Protein AF-A0A8S3JQ61-F1 (afdb_monomer)

Organism: NCBI:txid392030

Structure (mmCIF, N/CA/C/O backbone):
data_AF-A0A8S3JQ61-F1
#
_entry.id   AF-A0A8S3JQ61-F1
#
loop_
_atom_site.group_PDB
_atom_site.id
_atom_site.type_symbol
_atom_site.label_atom_id
_atom_site.label_alt_id
_atom_site.label_comp_id
_atom_site.label_asym_id
_atom_site.label_entity_id
_atom_site.label_seq_id
_atom_site.pdbx_PDB_ins_code
_atom_site.Cartn_x
_atom_site.Cartn_y
_atom_site.Cartn_z
_atom_site.occupancy
_atom_site.B_iso_or_equiv
_atom_site.auth_seq_id
_atom_site.auth_comp_id
_atom_site.auth_asym_id
_atom_site.auth_atom_id
_atom_site.pdbx_PDB_model_num
ATOM 1 N N . GLY A 1 1 ? 11.486 1.457 -0.357 1.00 69.94 1 GLY A N 1
ATOM 2 C CA . GLY A 1 1 ? 10.179 1.022 -0.883 1.00 69.94 1 GLY A CA 1
ATOM 3 C C . GLY A 1 1 ? 9.254 2.192 -1.167 1.00 69.94 1 GLY A C 1
ATOM 4 O O . GLY A 1 1 ? 9.169 2.607 -2.309 1.00 69.94 1 GLY A O 1
ATOM 5 N N . LYS A 1 2 ? 8.597 2.752 -0.142 1.00 79.81 2 LYS A N 1
ATOM 6 C CA . LYS A 1 2 ? 7.484 3.718 -0.285 1.00 79.81 2 LYS A CA 1
ATOM 7 C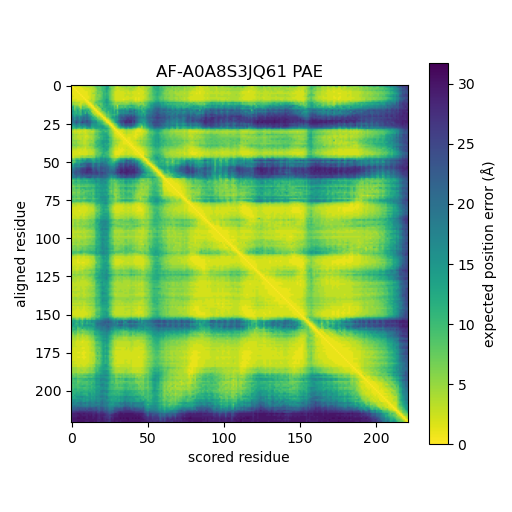 C . LYS A 1 2 ? 7.761 4.930 -1.183 1.00 79.81 2 LYS A C 1
ATOM 9 O O . LYS A 1 2 ? 7.022 5.165 -2.126 1.00 79.81 2 LYS A O 1
ATOM 14 N N . SER A 1 3 ? 8.848 5.662 -0.950 1.00 79.06 3 SER A N 1
ATOM 15 C CA . SER A 1 3 ? 9.163 6.848 -1.758 1.00 79.06 3 SER A CA 1
ATOM 16 C C . SER A 1 3 ? 9.484 6.503 -3.221 1.00 79.06 3 SER A C 1
ATOM 18 O O . SER A 1 3 ? 9.060 7.215 -4.126 1.00 79.06 3 SER A O 1
ATOM 20 N N . ALA A 1 4 ? 10.156 5.371 -3.468 1.00 81.88 4 ALA A N 1
ATOM 21 C CA . ALA A 1 4 ? 10.388 4.862 -4.822 1.00 81.88 4 ALA A CA 1
ATOM 22 C C . ALA A 1 4 ? 9.071 4.467 -5.511 1.00 81.88 4 ALA A C 1
ATOM 24 O O . ALA A 1 4 ? 8.874 4.785 -6.678 1.00 81.88 4 ALA A O 1
ATOM 25 N N . LEU A 1 5 ? 8.137 3.868 -4.766 1.00 87.81 5 LEU A N 1
ATOM 26 C CA . LEU A 1 5 ? 6.797 3.551 -5.2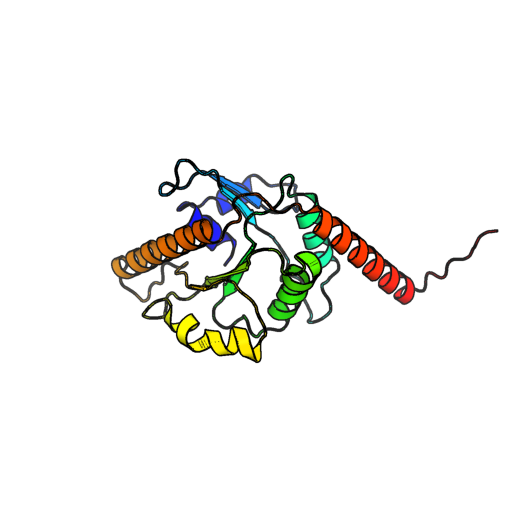54 1.00 87.81 5 LEU A CA 1
ATOM 27 C C . LEU A 1 5 ? 6.015 4.814 -5.650 1.00 87.81 5 LEU A C 1
ATOM 29 O O . LEU A 1 5 ? 5.372 4.835 -6.693 1.00 87.81 5 LEU A O 1
ATOM 33 N N . ILE A 1 6 ? 6.094 5.891 -4.863 1.00 88.19 6 ILE A N 1
ATOM 34 C CA . ILE A 1 6 ? 5.458 7.175 -5.208 1.00 88.19 6 ILE A CA 1
ATOM 35 C C . ILE A 1 6 ? 6.060 7.750 -6.491 1.00 88.19 6 ILE A C 1
ATOM 37 O O . ILE A 1 6 ? 5.325 8.200 -7.370 1.00 88.19 6 ILE A O 1
ATOM 41 N N . ASN A 1 7 ? 7.386 7.709 -6.621 1.00 86.69 7 ASN A N 1
ATOM 42 C CA . ASN A 1 7 ? 8.055 8.135 -7.846 1.00 86.69 7 ASN A CA 1
ATOM 43 C C . ASN A 1 7 ? 7.606 7.299 -9.057 1.00 86.69 7 ASN A C 1
ATOM 45 O O . ASN A 1 7 ? 7.368 7.869 -10.119 1.00 86.69 7 ASN A O 1
ATOM 49 N N . GLN A 1 8 ? 7.419 5.986 -8.882 1.00 88.88 8 GLN A N 1
ATOM 50 C CA . GLN A 1 8 ? 6.901 5.092 -9.919 1.00 88.88 8 GLN A CA 1
ATOM 51 C C . GLN A 1 8 ? 5.455 5.432 -10.307 1.00 88.88 8 GLN A C 1
ATOM 53 O O . GLN A 1 8 ? 5.160 5.550 -11.493 1.00 88.88 8 GLN A O 1
ATOM 58 N N . ILE A 1 9 ? 4.563 5.679 -9.338 1.00 90.69 9 ILE A N 1
ATOM 59 C CA . ILE A 1 9 ? 3.171 6.098 -9.602 1.00 90.69 9 ILE A CA 1
ATOM 60 C C . ILE A 1 9 ? 3.150 7.317 -10.533 1.00 90.69 9 ILE A C 1
ATOM 62 O O . ILE A 1 9 ? 2.482 7.315 -11.570 1.00 90.69 9 ILE A O 1
ATOM 66 N N . PHE A 1 10 ? 3.928 8.344 -10.195 1.00 88.31 10 PHE A N 1
ATOM 67 C CA . PHE A 1 10 ? 3.948 9.607 -10.931 1.00 88.31 10 PHE A CA 1
ATOM 68 C C . PHE A 1 10 ? 4.924 9.652 -12.113 1.00 88.31 10 PHE A C 1
ATOM 70 O O . PHE A 1 10 ? 4.991 10.686 -12.781 1.00 88.31 10 PHE A O 1
ATOM 77 N N . ASP A 1 11 ? 5.670 8.572 -12.349 1.00 85.94 11 ASP A N 1
ATOM 78 C CA . ASP A 1 11 ? 6.729 8.466 -13.359 1.00 85.94 11 ASP A CA 1
ATOM 79 C C . ASP A 1 11 ? 7.733 9.634 -13.336 1.00 85.94 11 ASP A C 1
ATOM 81 O O . ASP A 1 11 ? 8.141 10.179 -14.363 1.00 85.94 11 ASP A O 1
ATOM 85 N N . LYS A 1 12 ? 8.080 10.104 -12.133 1.00 79.94 12 LYS A N 1
ATOM 86 C CA . LYS A 1 12 ? 9.011 11.224 -11.934 1.00 79.94 12 LYS A CA 1
ATOM 87 C C . LYS A 1 12 ? 9.600 11.197 -10.531 1.00 79.94 12 LYS A C 1
ATOM 89 O O . LYS A 1 12 ? 8.999 10.666 -9.604 1.00 79.94 12 LYS A O 1
ATOM 94 N N . ASN A 1 13 ? 10.754 11.831 -10.348 1.00 73.94 13 ASN A N 1
ATOM 95 C CA . ASN A 1 13 ? 11.394 11.934 -9.038 1.00 73.94 13 ASN A CA 1
ATOM 96 C C . ASN A 1 13 ? 10.769 13.071 -8.202 1.00 73.94 13 ASN A C 1
ATOM 98 O O . ASN A 1 13 ? 11.327 14.161 -8.082 1.00 73.94 13 ASN A O 1
ATOM 102 N N . VAL A 1 14 ? 9.553 12.842 -7.695 1.00 70.12 14 VAL A N 1
ATOM 103 C CA . VAL A 1 14 ? 8.770 13.837 -6.939 1.00 70.12 14 VAL A CA 1
ATOM 104 C C . VAL A 1 14 ? 9.166 13.911 -5.471 1.00 70.12 14 VAL A C 1
ATOM 106 O O . VAL A 1 14 ? 9.121 14.996 -4.892 1.00 70.12 14 VAL A O 1
ATOM 109 N N . VAL A 1 15 ? 9.538 12.784 -4.861 1.00 63.97 15 VAL A N 1
ATOM 110 C CA . VAL A 1 15 ? 9.749 12.727 -3.406 1.00 63.97 15 VAL A CA 1
ATOM 111 C C . VAL A 1 15 ? 11.068 13.385 -2.983 1.00 63.97 15 VAL A C 1
ATOM 113 O O . VAL A 1 15 ? 11.115 14.066 -1.959 1.00 63.97 15 VAL A O 1
ATOM 116 N N . GLU A 1 16 ? 12.134 13.283 -3.785 1.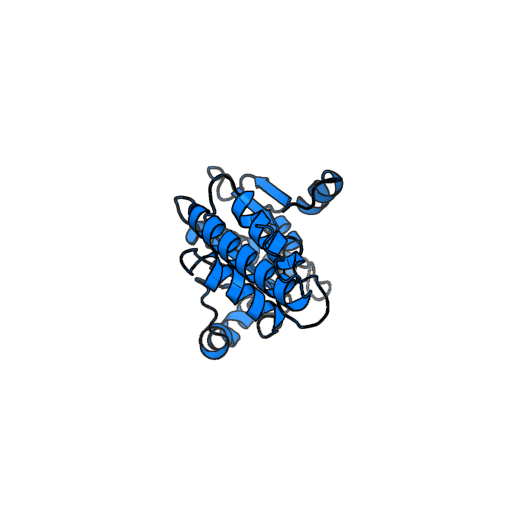00 58.03 16 GLU A N 1
ATOM 117 C CA . GLU A 1 16 ? 13.386 14.004 -3.495 1.00 58.03 16 GLU A CA 1
ATOM 118 C C . GLU A 1 16 ? 13.209 15.528 -3.584 1.00 58.03 16 GLU A C 1
ATOM 120 O O . GLU A 1 16 ? 13.800 16.269 -2.797 1.00 58.03 16 GLU A O 1
ATOM 125 N N . ALA A 1 17 ? 12.351 16.000 -4.495 1.00 45.19 17 ALA A N 1
ATOM 126 C CA . ALA A 1 17 ? 12.023 17.416 -4.630 1.00 45.19 17 ALA A CA 1
ATOM 127 C C . ALA A 1 17 ? 11.165 17.931 -3.459 1.00 45.19 17 ALA A C 1
ATOM 129 O O . ALA A 1 17 ? 11.381 19.051 -2.996 1.00 45.19 17 ALA A O 1
ATOM 130 N N . SER A 1 18 ? 10.232 17.121 -2.938 1.00 50.34 18 SER A N 1
ATOM 131 C CA . SER A 1 18 ? 9.413 17.509 -1.781 1.00 50.34 18 SER A CA 1
ATOM 132 C C . SER A 1 18 ? 10.203 17.506 -0.474 1.00 50.34 18 SER A C 1
ATOM 134 O O . SER A 1 18 ? 10.032 18.414 0.332 1.00 50.34 18 SER A O 1
ATOM 136 N N . ASN A 1 19 ? 11.111 16.547 -0.272 1.00 43.47 19 ASN A N 1
ATOM 137 C CA . ASN A 1 19 ? 11.892 16.451 0.968 1.00 43.47 19 ASN A CA 1
ATOM 138 C C . ASN A 1 19 ? 12.847 17.639 1.181 1.00 43.47 19 ASN A C 1
ATOM 140 O O . ASN A 1 19 ? 13.157 17.959 2.322 1.00 43.47 19 ASN A O 1
ATOM 144 N N . ARG A 1 20 ? 13.280 18.323 0.111 1.00 38.16 20 ARG A N 1
ATOM 145 C CA . ARG A 1 20 ? 14.095 19.553 0.203 1.00 38.16 20 ARG A CA 1
ATOM 146 C C . ARG A 1 20 ? 13.285 20.816 0.501 1.00 38.16 20 ARG A C 1
ATOM 148 O O . ARG A 1 20 ? 13.850 21.789 0.978 1.00 38.16 20 ARG A O 1
ATOM 155 N N . ALA A 1 21 ? 11.986 20.817 0.204 1.00 36.62 21 ALA A N 1
ATOM 156 C CA . ALA A 1 21 ? 11.093 21.945 0.475 1.00 36.62 21 ALA A CA 1
ATOM 157 C C . ALA A 1 21 ? 10.392 21.838 1.844 1.00 36.62 21 ALA A C 1
ATOM 159 O O . ALA A 1 21 ? 9.834 22.820 2.324 1.00 36.62 21 ALA A O 1
ATOM 160 N N . VAL A 1 22 ? 10.416 20.658 2.472 1.00 41.31 22 VAL A N 1
ATOM 161 C CA . VAL A 1 22 ? 9.788 20.370 3.772 1.00 41.31 22 VAL A CA 1
ATOM 162 C C . VAL A 1 22 ? 10.857 20.382 4.872 1.00 41.31 22 VAL A C 1
ATOM 164 O O . VAL A 1 22 ? 11.019 19.439 5.642 1.00 41.31 22 VAL A O 1
ATOM 167 N N . GLU A 1 23 ? 11.610 21.477 4.968 1.00 30.64 23 GLU A N 1
ATOM 168 C CA . GLU A 1 23 ? 12.206 21.840 6.252 1.00 30.64 23 GLU A CA 1
ATOM 169 C C . GLU A 1 23 ? 11.069 22.378 7.130 1.00 30.64 23 GLU A C 1
ATOM 171 O O . GLU A 1 23 ? 10.412 23.360 6.795 1.00 30.64 23 GLU A O 1
ATOM 176 N N . CYS A 1 24 ? 10.823 21.702 8.256 1.00 31.59 24 CYS A N 1
ATOM 177 C CA . CYS A 1 24 ? 9.804 22.031 9.258 1.00 31.59 24 CYS A CA 1
ATOM 178 C C . CYS A 1 24 ? 8.376 21.495 9.007 1.00 31.59 24 CYS A C 1
ATOM 180 O O . CYS A 1 24 ? 7.395 22.223 9.129 1.00 31.59 24 CYS A O 1
ATOM 182 N N . THR A 1 25 ? 8.203 20.193 8.746 1.00 34.53 25 THR A N 1
ATOM 183 C CA . THR A 1 25 ? 7.024 19.467 9.274 1.00 34.53 25 THR A CA 1
ATOM 184 C C . THR A 1 25 ? 7.220 17.952 9.276 1.00 34.53 25 THR A C 1
ATOM 186 O O . THR A 1 25 ? 7.342 17.307 8.244 1.00 34.53 25 THR A O 1
ATOM 189 N N . THR A 1 26 ? 7.194 17.358 10.467 1.00 42.16 26 THR A N 1
ATOM 190 C CA . THR A 1 26 ? 7.161 15.911 10.733 1.00 42.16 26 THR A CA 1
ATOM 191 C C . THR A 1 26 ? 5.783 15.324 10.372 1.00 42.16 26 THR A C 1
ATOM 193 O O . THR A 1 26 ? 5.056 14.834 11.249 1.00 42.16 26 THR A O 1
ATOM 196 N N . ILE A 1 27 ? 5.378 15.483 9.108 1.00 50.09 27 ILE A N 1
ATOM 197 C CA . ILE A 1 27 ? 4.057 15.144 8.567 1.00 50.09 27 ILE A CA 1
ATOM 198 C C . ILE A 1 27 ? 4.245 14.471 7.205 1.00 50.09 27 ILE A C 1
ATOM 200 O O . ILE A 1 27 ? 5.090 14.869 6.412 1.00 50.09 27 ILE A O 1
ATOM 204 N N . SER A 1 28 ? 3.443 13.438 6.959 1.00 57.97 28 SER A N 1
ATOM 205 C CA . SER A 1 28 ? 3.328 12.701 5.702 1.00 57.97 28 SER A CA 1
ATOM 206 C C . SER A 1 28 ? 3.487 13.576 4.454 1.00 57.97 28 SER A C 1
ATOM 208 O O . SER A 1 28 ? 2.683 14.490 4.245 1.00 57.97 28 SER A O 1
ATOM 210 N N . ALA A 1 29 ? 4.477 13.284 3.605 1.00 67.44 29 ALA A N 1
ATOM 211 C CA . ALA A 1 29 ? 4.658 13.996 2.346 1.00 67.44 29 ALA A CA 1
ATOM 212 C C . ALA A 1 29 ? 3.459 13.704 1.431 1.00 67.44 29 ALA A C 1
ATOM 214 O O . ALA A 1 29 ? 3.259 12.573 0.983 1.00 67.44 29 ALA A O 1
ATOM 215 N N . LYS A 1 30 ? 2.626 14.721 1.184 1.00 80.62 30 LYS A N 1
ATOM 216 C CA . LYS A 1 30 ? 1.530 14.639 0.219 1.00 80.62 30 LYS A CA 1
ATOM 217 C C . LYS A 1 30 ? 2.075 14.944 -1.171 1.00 80.62 30 LYS A C 1
ATOM 219 O O . LYS A 1 30 ? 2.454 16.079 -1.451 1.00 80.62 30 LYS A O 1
ATOM 224 N N . VAL A 1 31 ? 2.017 13.971 -2.070 1.00 83.56 31 VAL A N 1
ATOM 225 C CA . VAL A 1 31 ? 2.300 14.167 -3.494 1.00 83.56 31 VAL A CA 1
ATOM 226 C C . VAL A 1 31 ? 0.982 14.179 -4.255 1.00 83.56 31 VAL A C 1
ATOM 228 O O . VAL A 1 31 ? 0.181 13.253 -4.158 1.00 83.56 31 VAL A O 1
ATOM 231 N N . SER A 1 32 ? 0.725 15.268 -4.980 1.00 87.25 32 SER A N 1
ATOM 232 C CA . SER A 1 32 ? -0.493 15.433 -5.780 1.00 87.25 32 SER A CA 1
ATOM 233 C C . SER A 1 32 ? -0.156 15.501 -7.263 1.00 87.25 32 SER A C 1
ATOM 235 O O . SER A 1 32 ? 0.814 16.155 -7.648 1.00 87.25 32 SER A O 1
ATOM 237 N N . GLY A 1 33 ? -0.979 14.888 -8.105 1.00 86.12 33 G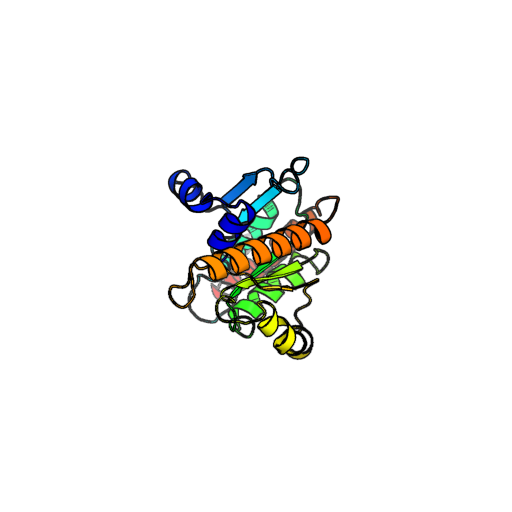LY A N 1
ATOM 238 C CA . GLY A 1 33 ? -0.801 14.963 -9.551 1.00 86.12 33 GLY A CA 1
ATOM 239 C C . GLY A 1 33 ? -1.894 14.240 -10.321 1.00 86.12 33 GLY A C 1
ATOM 240 O O . GLY A 1 33 ? -2.668 13.473 -9.754 1.00 86.12 33 GLY A O 1
ATOM 241 N N . THR A 1 34 ? -1.951 14.504 -11.618 1.00 88.06 34 THR A N 1
ATOM 242 C CA . THR A 1 34 ? -2.699 13.692 -12.577 1.00 88.06 34 THR A CA 1
ATOM 243 C C . THR A 1 34 ? -1.767 12.634 -13.159 1.00 88.06 34 THR A C 1
ATOM 245 O O . THR A 1 34 ? -0.554 12.847 -13.256 1.00 88.06 34 THR A O 1
ATOM 248 N N . LEU A 1 35 ? -2.328 11.483 -13.519 1.00 87.12 35 LEU A N 1
ATOM 249 C CA . LEU A 1 35 ? -1.612 10.438 -14.247 1.00 87.12 35 LEU A CA 1
ATOM 250 C C . LEU A 1 35 ? -1.937 10.569 -15.733 1.00 87.12 35 LEU A C 1
ATOM 252 O O . LEU A 1 35 ? -3.053 10.955 -16.081 1.00 87.12 35 LEU A O 1
ATOM 256 N N . LYS A 1 36 ? -0.982 10.257 -16.615 1.00 84.69 36 LYS A N 1
ATOM 257 C CA . LYS A 1 36 ? -1.203 10.340 -18.071 1.00 84.69 36 LYS A CA 1
ATOM 258 C C . LYS A 1 36 ? -2.324 9.400 -18.516 1.00 84.69 36 LYS A C 1
ATOM 260 O O . LYS A 1 36 ? -3.096 9.745 -19.401 1.00 84.69 36 LYS A O 1
ATOM 265 N N . GLU A 1 37 ? -2.413 8.248 -17.863 1.00 86.94 37 GLU A N 1
ATOM 266 C CA . GLU A 1 37 ? -3.405 7.197 -18.083 1.00 86.94 37 GLU A CA 1
ATOM 267 C C . GLU A 1 37 ? -4.811 7.629 -17.636 1.00 86.94 37 GLU A C 1
ATOM 269 O O . GLU A 1 37 ? -5.809 7.221 -18.220 1.00 86.94 37 GLU A O 1
ATOM 274 N N . TYR A 1 38 ? -4.886 8.506 -16.628 1.00 86.00 38 TYR A N 1
ATOM 275 C CA . TYR A 1 38 ? -6.131 8.985 -16.026 1.00 86.00 38 TYR A CA 1
ATOM 276 C C . TYR A 1 38 ? -6.115 10.514 -15.883 1.00 86.00 38 TYR A C 1
ATOM 278 O O . TYR A 1 38 ? -6.077 11.039 -14.766 1.00 86.00 38 TYR A O 1
ATOM 286 N N . PRO A 1 39 ? -6.161 11.268 -16.998 1.00 87.25 39 PRO A N 1
ATOM 287 C CA . PRO A 1 39 ? -5.987 12.724 -16.980 1.00 87.25 39 PRO A CA 1
ATOM 288 C C . PRO A 1 39 ? -7.132 13.464 -16.272 1.00 87.25 39 PRO A C 1
ATOM 290 O O . PRO A 1 39 ? -6.970 14.612 -15.864 1.00 87.25 39 PRO A O 1
ATOM 293 N N . HIS A 1 40 ? -8.281 12.806 -16.114 1.00 87.50 40 HIS A N 1
ATOM 294 C CA . HIS A 1 40 ? -9.471 13.321 -15.439 1.00 87.50 40 HIS A CA 1
ATOM 295 C C . HIS A 1 40 ? -9.466 13.065 -13.923 1.00 87.50 40 HIS A C 1
ATOM 297 O O . HIS A 1 40 ? -10.319 13.598 -13.216 1.00 87.50 40 HIS A O 1
ATOM 303 N N . LEU A 1 41 ? -8.516 12.275 -13.409 1.00 85.81 41 LEU A N 1
ATOM 304 C CA . LEU A 1 41 ? -8.401 11.965 -11.986 1.00 85.81 41 LEU A CA 1
ATOM 305 C C . LEU A 1 41 ? -7.210 12.693 -11.366 1.00 85.81 41 LEU A C 1
ATOM 307 O O . LEU A 1 41 ? -6.090 12.676 -11.880 1.00 85.81 41 LEU A O 1
ATOM 311 N N . LYS A 1 42 ? -7.448 13.307 -10.205 1.00 88.88 42 LYS A N 1
ATOM 312 C CA . LYS A 1 42 ? -6.400 13.907 -9.380 1.00 88.88 42 LYS A CA 1
ATOM 313 C C . LYS A 1 42 ? -6.048 12.964 -8.238 1.00 88.88 42 LYS A C 1
ATOM 315 O O . LYS A 1 42 ? -6.824 12.796 -7.301 1.00 88.88 42 LYS A O 1
ATOM 320 N N . PHE A 1 43 ? -4.841 12.421 -8.280 1.00 89.56 43 PHE A N 1
ATOM 321 C CA . PHE A 1 43 ? -4.315 11.551 -7.240 1.00 89.56 43 PHE A CA 1
ATOM 322 C C . PHE A 1 43 ? -3.676 12.386 -6.135 1.00 89.56 43 PHE A C 1
ATOM 324 O O . PHE A 1 43 ? -2.932 13.333 -6.399 1.00 89.56 43 PHE A O 1
ATOM 331 N N . ASN A 1 44 ? -3.969 12.019 -4.889 1.00 89.50 44 ASN A N 1
ATOM 332 C CA . ASN A 1 44 ? -3.316 12.542 -3.696 1.00 89.50 44 ASN A CA 1
ATOM 333 C C . ASN A 1 44 ? -2.717 11.351 -2.945 1.00 89.50 44 ASN A C 1
ATOM 335 O O . ASN A 1 44 ? -3.451 10.579 -2.333 1.00 89.50 44 ASN A O 1
ATOM 339 N N . VAL A 1 45 ? -1.399 11.192 -3.010 1.00 88.75 45 VAL A N 1
ATOM 340 C CA . VAL A 1 45 ? -0.682 10.107 -2.335 1.00 88.75 45 VAL A CA 1
ATOM 341 C C . VAL A 1 45 ? -0.022 10.668 -1.086 1.00 88.75 45 VAL A C 1
ATOM 343 O O . VAL A 1 45 ? 0.676 11.677 -1.153 1.00 88.75 45 VAL A O 1
ATOM 346 N N . TYR A 1 46 ? -0.262 10.028 0.053 1.00 84.06 46 TYR A N 1
ATOM 347 C CA . TYR A 1 46 ? 0.263 10.441 1.351 1.00 84.06 46 TYR A CA 1
ATOM 348 C C . TYR A 1 46 ? 1.309 9.419 1.804 1.00 84.06 46 TYR A C 1
ATOM 350 O O . TYR A 1 46 ? 0.959 8.276 2.095 1.00 84.06 46 TYR A O 1
ATOM 358 N N . ASP A 1 47 ? 2.587 9.808 1.847 1.00 79.38 47 ASP A N 1
ATOM 359 C CA . ASP A 1 47 ? 3.652 8.939 2.370 1.00 79.38 47 ASP A CA 1
ATOM 360 C C . ASP A 1 47 ? 3.634 8.941 3.899 1.00 79.38 47 ASP A C 1
ATOM 362 O O . ASP A 1 47 ? 3.674 9.999 4.521 1.00 79.38 47 ASP A O 1
ATOM 366 N N . THR A 1 48 ? 3.611 7.773 4.529 1.00 73.12 48 THR A N 1
ATOM 367 C CA . THR A 1 48 ? 3.664 7.659 5.989 1.00 73.12 48 THR A CA 1
ATOM 368 C C . THR A 1 48 ? 5.099 7.388 6.435 1.00 73.12 48 THR A C 1
ATOM 370 O O . THR A 1 48 ? 5.556 6.241 6.430 1.00 73.12 48 THR A O 1
ATOM 373 N N . ALA A 1 49 ? 5.833 8.422 6.839 1.00 59.62 49 ALA A N 1
ATOM 374 C CA . ALA A 1 49 ? 7.136 8.229 7.470 1.00 59.62 49 ALA A CA 1
ATOM 375 C C . ALA A 1 49 ? 6.983 7.476 8.812 1.00 59.62 49 ALA A C 1
ATOM 377 O O . ALA A 1 49 ? 6.071 7.763 9.589 1.00 59.62 49 ALA A O 1
ATOM 378 N N . GLY A 1 50 ? 7.872 6.516 9.093 1.00 53.69 50 GLY A N 1
ATOM 379 C CA . GLY A 1 50 ? 8.119 6.087 10.474 1.00 53.69 50 GLY A CA 1
ATOM 380 C C . GLY A 1 50 ? 7.185 5.066 11.143 1.00 53.69 50 GLY A C 1
ATOM 381 O O . GLY A 1 50 ? 7.286 4.908 12.355 1.00 53.69 50 GLY A O 1
ATOM 382 N N . LEU A 1 51 ? 6.334 4.304 10.437 1.00 55.81 51 LEU A N 1
ATOM 383 C CA . LEU A 1 51 ? 5.640 3.166 11.089 1.00 55.81 51 LEU A CA 1
ATOM 384 C C . LEU A 1 51 ? 6.590 2.016 11.483 1.00 55.81 51 LEU A C 1
ATOM 386 O O . LEU A 1 51 ? 6.208 1.132 12.240 1.00 55.81 51 LEU A O 1
ATOM 390 N N . SER A 1 52 ? 7.826 2.003 10.977 1.00 50.75 52 SER A N 1
ATOM 391 C CA . SER A 1 52 ? 8.780 0.894 11.133 1.00 50.75 52 SER A CA 1
ATOM 392 C C . SER A 1 52 ? 10.179 1.307 11.612 1.00 50.75 52 SER A C 1
ATOM 394 O O . SER A 1 52 ? 11.075 0.467 11.606 1.00 50.75 52 SER A O 1
ATOM 396 N N . GLU A 1 53 ? 10.391 2.576 11.974 1.00 49.91 53 GLU A N 1
ATOM 397 C CA . GLU A 1 53 ? 11.732 3.163 12.190 1.00 49.91 53 GLU A CA 1
ATOM 398 C C . GLU A 1 53 ? 12.154 3.279 13.663 1.00 49.91 53 GLU A C 1
ATOM 400 O O . GLU A 1 53 ? 13.165 3.904 13.956 1.00 49.91 53 GLU A O 1
ATOM 405 N N . SER A 1 54 ? 11.426 2.672 14.601 1.00 44.31 54 SER A N 1
ATOM 406 C CA . SER A 1 54 ? 11.842 2.648 16.008 1.00 44.31 54 SER A CA 1
ATOM 407 C C . SER A 1 54 ? 12.389 1.283 16.426 1.00 44.31 54 SER A C 1
ATOM 409 O O . SER A 1 54 ? 11.756 0.255 16.164 1.00 44.31 54 SER A O 1
ATOM 411 N N . ASP A 1 55 ? 13.546 1.315 17.082 1.00 46.31 55 ASP A N 1
ATOM 412 C CA . ASP A 1 55 ? 14.316 0.173 17.572 1.00 46.31 55 ASP A CA 1
ATOM 413 C C . ASP A 1 55 ? 13.600 -0.689 18.623 1.00 46.31 55 ASP A C 1
ATOM 415 O O . ASP A 1 55 ? 12.655 -0.264 19.287 1.00 46.31 55 ASP A O 1
ATOM 419 N N . ASP A 1 56 ? 14.092 -1.928 18.729 1.00 47.44 56 ASP A N 1
ATOM 420 C CA . ASP A 1 56 ? 13.840 -2.912 19.786 1.00 47.44 56 ASP A CA 1
ATOM 421 C C . ASP A 1 56 ? 12.404 -3.400 19.983 1.00 47.44 56 ASP A C 1
ATOM 423 O O . ASP A 1 56 ? 11.786 -3.170 21.019 1.00 47.44 56 ASP A O 1
ATOM 427 N N . GLY A 1 57 ? 11.919 -4.170 18.996 1.00 43.19 57 GLY A N 1
ATOM 428 C CA . GLY A 1 57 ? 11.154 -5.424 19.183 1.00 43.19 57 GLY A CA 1
ATOM 429 C C . GLY A 1 57 ? 9.893 -5.429 20.059 1.00 43.19 57 GLY A C 1
ATOM 430 O O . GLY A 1 57 ? 9.308 -6.487 20.272 1.00 43.19 57 GLY A O 1
ATOM 431 N N . SER A 1 58 ? 9.458 -4.286 20.561 1.00 44.12 58 SER A N 1
ATOM 432 C CA . SER A 1 58 ? 8.380 -4.132 21.523 1.00 44.12 58 SER A CA 1
ATOM 433 C C . SER A 1 58 ? 7.262 -3.290 20.913 1.00 44.12 58 SER A C 1
ATOM 435 O O . SER A 1 58 ? 7.411 -2.733 19.826 1.00 44.12 58 SER A O 1
ATOM 437 N N . VAL A 1 59 ? 6.101 -3.324 21.579 1.00 47.44 59 VAL A N 1
ATOM 438 C CA . VAL A 1 59 ? 4.875 -2.523 21.380 1.00 47.44 59 VAL A CA 1
ATOM 439 C C . VAL A 1 59 ? 5.102 -1.276 20.514 1.00 47.44 59 VAL A C 1
ATOM 441 O O . VAL A 1 59 ? 6.102 -0.603 20.750 1.00 47.44 59 VAL A O 1
ATOM 444 N N . PRO A 1 60 ? 4.179 -0.909 19.591 1.00 54.16 60 PRO A N 1
ATOM 445 C CA . PRO A 1 60 ? 4.293 0.313 18.795 1.00 54.16 60 PRO A CA 1
ATOM 446 C C . PRO A 1 60 ? 4.823 1.429 19.665 1.00 54.16 60 PRO A C 1
ATOM 448 O O . PRO A 1 60 ? 4.183 1.799 20.656 1.00 54.16 60 PRO A O 1
ATOM 451 N N . THR A 1 61 ? 6.025 1.900 19.352 1.00 55.72 61 THR A N 1
ATOM 452 C CA . THR A 1 61 ? 6.601 2.980 20.133 1.00 55.72 61 THR A CA 1
ATOM 453 C C . THR A 1 61 ? 5.614 4.138 20.104 1.00 55.72 61 THR A C 1
ATOM 455 O O . THR A 1 61 ? 4.853 4.308 19.142 1.00 55.72 61 THR A O 1
ATOM 458 N N . ALA A 1 62 ? 5.612 4.956 21.156 1.00 59.22 62 ALA A N 1
ATOM 459 C CA . ALA A 1 62 ? 4.803 6.173 21.199 1.00 59.22 62 ALA A CA 1
ATOM 460 C C . ALA A 1 62 ? 4.911 6.971 19.881 1.00 59.22 62 ALA A C 1
ATOM 462 O O . ALA A 1 62 ? 3.944 7.588 19.449 1.00 59.22 62 ALA A O 1
ATOM 463 N N . HIS A 1 63 ? 6.061 6.881 19.200 1.00 62.78 63 HIS A N 1
ATOM 464 C CA . HIS A 1 63 ? 6.289 7.432 17.874 1.00 62.78 63 HIS A CA 1
ATOM 465 C C . HIS A 1 63 ? 5.382 6.843 16.783 1.00 62.78 63 HIS A C 1
ATOM 467 O O . HIS A 1 63 ? 4.648 7.601 16.151 1.00 62.78 63 HIS A O 1
ATOM 473 N N . ALA A 1 64 ? 5.386 5.521 16.570 1.00 60.09 64 ALA A N 1
ATOM 474 C CA . ALA A 1 64 ? 4.533 4.876 15.567 1.00 60.09 64 ALA A CA 1
ATOM 475 C C . ALA A 1 64 ? 3.052 5.192 15.822 1.00 60.09 64 ALA A C 1
ATOM 477 O O . ALA A 1 64 ? 2.310 5.543 14.906 1.00 60.09 64 ALA A O 1
ATOM 478 N N . PHE A 1 65 ? 2.647 5.177 17.092 1.00 65.25 65 PHE A N 1
ATOM 479 C CA . PHE A 1 65 ? 1.303 5.559 17.497 1.00 65.25 65 PHE A CA 1
ATOM 480 C C . PHE A 1 65 ? 0.968 7.028 17.166 1.00 65.25 65 PHE A C 1
ATOM 482 O O . PHE A 1 65 ? -0.074 7.312 16.575 1.00 65.25 65 PHE A O 1
ATOM 489 N N . VAL A 1 66 ? 1.863 7.971 17.477 1.00 67.75 66 VAL A N 1
ATOM 490 C CA . VAL A 1 66 ? 1.692 9.392 17.134 1.00 67.75 66 VAL A CA 1
ATOM 491 C C . VAL A 1 66 ? 1.580 9.589 15.623 1.00 67.75 66 VAL A C 1
ATOM 493 O O . VAL A 1 66 ? 0.742 10.375 15.187 1.00 67.75 66 VAL A O 1
ATOM 496 N N . GLN A 1 67 ? 2.361 8.872 14.811 1.00 69.06 67 GLN A N 1
ATOM 497 C CA . GLN A 1 67 ? 2.250 8.962 13.351 1.00 69.06 67 GLN A CA 1
ATOM 498 C C . GLN A 1 67 ? 0.894 8.461 12.843 1.00 69.06 67 GLN A C 1
ATOM 500 O O . GLN A 1 67 ? 0.307 9.070 11.949 1.00 69.06 67 GLN A O 1
ATOM 505 N N . LEU A 1 68 ? 0.346 7.412 13.459 1.00 67.94 68 LEU A N 1
ATOM 506 C CA . LEU A 1 68 ? -0.989 6.907 13.134 1.00 67.94 68 LEU A CA 1
ATOM 507 C C . LEU A 1 68 ? -2.102 7.885 13.509 1.00 67.94 68 LEU A C 1
ATOM 509 O O . LEU A 1 68 ? -3.008 8.123 12.709 1.00 67.94 68 LEU A O 1
ATOM 513 N N . VAL A 1 69 ? -2.018 8.500 14.692 1.00 69.06 69 VAL A N 1
ATOM 514 C CA . VAL A 1 69 ? -2.943 9.570 15.094 1.00 69.06 69 VAL A CA 1
ATOM 515 C C . VAL A 1 69 ? -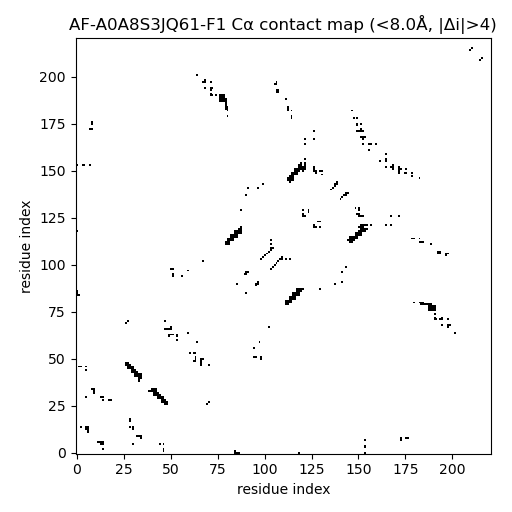2.844 10.729 14.107 1.00 69.06 69 VAL A C 1
ATOM 517 O O . VAL A 1 69 ? -3.860 11.183 13.590 1.00 69.06 69 VAL A O 1
ATOM 520 N N . LYS A 1 70 ? -1.631 11.181 13.781 1.00 71.50 70 LYS A N 1
ATOM 521 C CA . LYS A 1 70 ? -1.420 12.252 12.801 1.00 71.50 70 LYS A CA 1
ATOM 522 C C . LYS A 1 70 ? -2.079 11.914 11.463 1.00 71.50 70 LYS A C 1
ATOM 524 O O . LYS A 1 70 ? -2.835 12.734 10.950 1.00 71.50 70 LYS A O 1
ATOM 529 N N . LEU A 1 71 ? -1.881 10.704 10.943 1.00 70.62 71 LEU A N 1
ATOM 530 C CA . LEU A 1 71 ? -2.500 10.264 9.692 1.00 70.62 71 LEU A CA 1
ATOM 531 C C . LEU A 1 71 ? -4.033 10.390 9.723 1.00 70.62 71 LEU A C 1
ATOM 533 O O . LEU A 1 71 ? -4.629 10.915 8.786 1.00 70.62 71 LEU A O 1
ATOM 537 N N . ALA A 1 72 ? -4.668 9.976 10.822 1.00 70.44 72 ALA A N 1
ATOM 538 C CA . ALA A 1 72 ? -6.121 10.054 10.974 1.00 70.44 72 ALA A CA 1
ATOM 539 C C . ALA A 1 72 ? -6.663 11.496 11.019 1.00 70.44 72 ALA A C 1
ATOM 541 O O . ALA A 1 72 ? -7.793 11.745 10.595 1.00 70.44 72 ALA A O 1
ATOM 542 N N . TYR A 1 73 ? -5.880 12.447 11.537 1.00 71.50 73 TYR A N 1
ATOM 543 C CA . TYR A 1 73 ? -6.303 13.843 11.690 1.00 71.50 73 TYR A CA 1
ATOM 544 C C . TYR A 1 73 ? -5.915 14.744 10.509 1.00 71.50 73 TYR A C 1
ATOM 546 O O . TYR A 1 73 ? -6.630 15.708 10.243 1.00 71.50 73 TYR A O 1
ATOM 554 N N . PHE A 1 74 ? -4.825 14.449 9.795 1.00 72.31 74 PHE A N 1
ATOM 555 C CA . PHE A 1 74 ? -4.300 15.314 8.729 1.00 72.31 74 PHE A CA 1
ATOM 556 C C . PHE A 1 74 ? -4.830 15.003 7.326 1.00 72.31 74 PHE A C 1
ATOM 558 O O . PHE A 1 74 ? -4.556 15.770 6.403 1.00 72.31 74 PHE A O 1
ATOM 565 N N . ILE A 1 75 ? -5.594 13.925 7.141 1.00 75.31 75 ILE A N 1
ATOM 566 C CA . ILE A 1 75 ? -6.247 13.634 5.861 1.00 75.31 75 ILE A CA 1
ATOM 567 C C . ILE A 1 75 ? -7.655 14.256 5.877 1.00 75.31 75 ILE A C 1
ATOM 569 O O . ILE A 1 75 ? -8.558 13.702 6.506 1.00 75.31 75 ILE A O 1
ATOM 573 N N . PRO A 1 76 ? -7.865 15.410 5.209 1.00 66.12 76 PRO A N 1
ATOM 574 C CA . PRO A 1 76 ? -9.064 16.229 5.403 1.00 66.12 76 PRO A CA 1
ATOM 575 C C . PRO A 1 76 ? -10.333 15.590 4.836 1.00 66.12 76 PRO A C 1
ATOM 577 O O . PRO A 1 76 ? -11.411 15.795 5.381 1.00 66.12 76 PRO A O 1
ATOM 580 N N . ASN A 1 77 ? -10.200 14.799 3.768 1.00 75.69 77 ASN A N 1
ATOM 581 C CA . ASN A 1 77 ? -11.333 14.327 2.973 1.00 75.69 77 ASN A CA 1
ATOM 582 C C . ASN A 1 77 ? -11.536 12.814 3.050 1.00 75.69 77 ASN A C 1
ATOM 584 O O . ASN A 1 77 ? -12.357 12.296 2.310 1.00 75.69 77 ASN A O 1
ATOM 588 N N . GLY A 1 78 ? -10.796 12.102 3.902 1.00 83.31 78 GLY A N 1
ATOM 589 C CA . GLY A 1 78 ? -10.785 10.643 3.859 1.00 83.31 78 GLY A CA 1
ATOM 590 C C . GLY A 1 78 ? -9.785 10.056 2.871 1.00 83.31 78 GLY A C 1
ATOM 591 O O . GLY A 1 78 ? -9.019 10.774 2.225 1.00 83.31 78 GLY A O 1
ATOM 592 N N . ILE A 1 79 ? -9.791 8.729 2.784 1.00 87.56 79 ILE A N 1
ATOM 593 C CA . ILE A 1 79 ? -8.938 7.963 1.872 1.00 87.56 79 ILE A CA 1
ATOM 594 C C . ILE A 1 79 ? -9.778 7.023 1.011 1.00 87.56 79 ILE A C 1
ATOM 596 O O . ILE A 1 79 ? -10.810 6.520 1.449 1.00 87.56 79 ILE A O 1
ATOM 600 N N . ASN A 1 80 ? -9.323 6.776 -0.214 1.00 92.50 80 ASN A N 1
ATOM 601 C CA . ASN A 1 80 ? -9.993 5.875 -1.153 1.00 92.50 80 ASN A CA 1
ATOM 602 C C . ASN A 1 80 ? -9.372 4.471 -1.164 1.00 92.50 80 ASN A C 1
ATOM 604 O O . ASN A 1 80 ? -10.044 3.510 -1.516 1.00 92.50 80 ASN A O 1
ATOM 608 N N . LEU A 1 81 ? -8.091 4.359 -0.810 1.00 93.06 81 LEU A N 1
ATOM 609 C CA . LEU A 1 81 ? -7.319 3.122 -0.861 1.00 93.06 81 LEU A CA 1
ATOM 610 C C . LEU A 1 81 ? -6.171 3.199 0.144 1.00 93.06 81 LEU A C 1
ATOM 612 O O . LEU A 1 81 ? -5.500 4.230 0.243 1.00 93.06 81 LEU A O 1
ATOM 616 N N . LEU A 1 82 ? -5.900 2.096 0.840 1.00 90.81 82 LEU A N 1
ATOM 617 C CA . LEU A 1 82 ? -4.669 1.928 1.602 1.00 90.81 82 LEU A CA 1
ATOM 618 C C . LEU A 1 82 ? -3.683 1.067 0.809 1.00 90.81 82 LEU A C 1
ATOM 620 O O . LEU A 1 82 ? -3.984 -0.075 0.470 1.00 90.81 82 LEU A O 1
ATOM 624 N N . ILE A 1 83 ? -2.484 1.587 0.560 1.00 91.88 83 ILE A N 1
ATOM 625 C CA . ILE A 1 83 ? -1.412 0.836 -0.100 1.00 91.88 83 ILE A CA 1
ATOM 626 C C . ILE A 1 83 ? -0.416 0.372 0.958 1.00 91.88 83 ILE A C 1
ATOM 628 O O . ILE A 1 83 ? 0.282 1.180 1.575 1.00 91.88 83 ILE A O 1
ATOM 632 N N . CYS A 1 84 ? -0.334 -0.938 1.163 1.00 90.00 84 CYS A N 1
ATOM 633 C CA . CYS A 1 84 ? 0.658 -1.546 2.030 1.00 90.00 84 CYS A CA 1
ATOM 634 C C . CYS A 1 84 ? 1.891 -1.908 1.198 1.00 90.00 84 CYS A C 1
ATOM 636 O O . CYS A 1 84 ? 1.885 -2.879 0.449 1.00 90.00 84 CYS A O 1
ATOM 638 N N . CYS A 1 85 ? 2.948 -1.105 1.302 1.00 88.25 85 CYS A N 1
ATOM 639 C CA . CYS A 1 85 ? 4.203 -1.362 0.601 1.00 88.25 85 CYS A CA 1
ATOM 640 C C . CYS A 1 85 ? 5.123 -2.234 1.463 1.00 88.25 85 CYS A C 1
ATOM 642 O O . CYS A 1 85 ? 5.504 -1.832 2.567 1.00 88.25 85 CYS A O 1
ATOM 644 N N . ALA A 1 86 ? 5.505 -3.397 0.942 1.00 87.88 86 ALA A N 1
ATOM 645 C CA . ALA A 1 86 ? 6.406 -4.337 1.591 1.00 87.88 86 ALA A CA 1
ATOM 646 C C . ALA A 1 86 ? 7.574 -4.696 0.670 1.00 87.88 86 ALA A C 1
ATOM 648 O O . ALA A 1 86 ? 7.452 -4.726 -0.553 1.00 87.88 86 ALA A O 1
ATOM 649 N N . GLU A 1 87 ? 8.732 -4.971 1.252 1.00 87.12 87 GLU A N 1
ATOM 650 C CA . GLU A 1 87 ? 9.823 -5.609 0.523 1.00 87.12 87 GLU A CA 1
ATOM 651 C C . GLU A 1 87 ? 9.594 -7.120 0.462 1.00 87.12 87 GLU A C 1
ATOM 653 O O . GLU A 1 87 ? 9.141 -7.722 1.446 1.00 87.12 87 GLU A O 1
ATOM 658 N N . LYS A 1 88 ? 9.922 -7.727 -0.683 1.00 88.25 88 LYS A N 1
ATOM 659 C CA . LYS A 1 88 ? 9.917 -9.179 -0.861 1.00 88.25 88 LYS A CA 1
ATOM 660 C C . LYS A 1 88 ? 10.637 -9.872 0.304 1.00 88.25 88 LYS A C 1
ATOM 662 O O . LYS A 1 88 ? 11.755 -9.515 0.659 1.00 88.25 88 LYS A O 1
ATOM 667 N N . GLY A 1 89 ? 9.971 -10.847 0.924 1.00 84.56 89 GLY A N 1
ATOM 668 C CA . GLY A 1 89 ? 10.503 -11.613 2.059 1.00 84.56 89 GLY A CA 1
ATOM 669 C C . GLY A 1 89 ? 10.331 -10.984 3.451 1.00 84.56 89 GLY A C 1
ATOM 670 O O . GLY A 1 89 ? 10.570 -11.673 4.438 1.00 84.56 89 GLY A O 1
ATOM 671 N N . LEU A 1 90 ? 9.864 -9.731 3.578 1.00 86.56 90 LEU A N 1
ATOM 672 C CA . LEU A 1 90 ? 9.712 -9.071 4.891 1.00 86.56 90 LEU A CA 1
ATOM 673 C C . LEU A 1 90 ? 8.300 -9.140 5.498 1.00 86.56 90 LEU A C 1
ATOM 675 O O . LEU A 1 90 ? 8.100 -8.712 6.636 1.00 86.56 90 LEU A O 1
ATOM 679 N N . LEU A 1 91 ? 7.316 -9.697 4.786 1.00 85.62 91 LEU A N 1
ATOM 680 C CA . LEU A 1 91 ? 5.925 -9.787 5.261 1.00 85.62 91 LEU A CA 1
ATOM 681 C C . LEU A 1 91 ? 5.752 -10.651 6.516 1.00 85.62 91 LEU A C 1
ATOM 683 O O . LEU A 1 91 ? 4.868 -10.392 7.330 1.00 85.62 91 LEU A O 1
ATOM 687 N N . SER A 1 92 ? 6.580 -11.682 6.681 1.00 84.56 92 SER A N 1
ATOM 688 C CA . SER A 1 92 ? 6.532 -12.580 7.840 1.00 84.56 92 SER A CA 1
ATOM 689 C C . SER A 1 92 ? 7.150 -11.969 9.102 1.00 84.56 92 SER A C 1
ATOM 691 O O . SER A 1 92 ? 6.985 -12.532 10.186 1.00 84.56 92 SER A O 1
ATOM 693 N N . GLY A 1 93 ? 7.829 -10.822 8.984 1.00 84.06 93 GLY A N 1
ATOM 694 C CA . GLY A 1 93 ? 8.459 -10.138 10.105 1.00 84.06 93 GLY A CA 1
ATOM 695 C C . GLY A 1 93 ? 7.440 -9.578 11.100 1.00 84.06 93 GLY A C 1
ATOM 696 O O . GLY A 1 93 ? 6.418 -9.004 10.718 1.00 84.06 93 GLY A O 1
ATOM 697 N N . GLU A 1 94 ? 7.748 -9.679 12.394 1.00 79.75 94 GLU A N 1
ATOM 698 C CA . GLU A 1 94 ? 6.866 -9.213 13.478 1.00 79.75 94 GLU A CA 1
ATOM 699 C C . GLU A 1 94 ? 6.489 -7.733 13.350 1.00 79.75 94 GLU A C 1
ATOM 701 O O . GLU A 1 94 ? 5.340 -7.356 13.572 1.00 79.75 94 GLU A O 1
ATOM 706 N N . ARG A 1 95 ? 7.423 -6.894 12.887 1.00 74.88 95 ARG A N 1
ATOM 707 C CA . ARG A 1 95 ? 7.162 -5.469 12.633 1.00 74.88 95 ARG A CA 1
ATOM 708 C C . ARG A 1 95 ? 6.039 -5.263 11.615 1.00 74.88 95 ARG A C 1
ATOM 710 O O . ARG A 1 95 ? 5.165 -4.424 11.822 1.00 74.88 95 ARG A O 1
ATOM 717 N N . PHE A 1 96 ? 6.035 -6.042 10.532 1.00 81.75 96 PHE A N 1
ATOM 718 C CA . PHE A 1 96 ? 4.992 -5.951 9.516 1.00 81.75 96 PHE A CA 1
ATOM 719 C C . PHE A 1 96 ? 3.646 -6.426 10.072 1.00 81.75 96 PHE A C 1
ATOM 721 O O . PHE A 1 96 ? 2.647 -5.732 9.905 1.00 81.75 96 PHE A O 1
ATOM 728 N N . LYS A 1 97 ? 3.624 -7.547 10.806 1.00 83.81 97 LYS A N 1
ATOM 729 C CA . LYS A 1 97 ? 2.406 -8.070 11.453 1.00 83.81 97 LYS A CA 1
ATOM 730 C C . LYS A 1 97 ? 1.779 -7.066 12.419 1.00 83.81 97 LYS A C 1
ATOM 732 O O . LYS A 1 97 ? 0.568 -6.859 12.379 1.00 83.81 97 LYS A O 1
ATOM 737 N N . ILE A 1 98 ? 2.590 -6.430 13.267 1.00 77.94 98 ILE A N 1
ATOM 738 C CA . ILE A 1 98 ? 2.129 -5.423 14.234 1.00 77.94 98 ILE A CA 1
ATOM 739 C C . ILE A 1 98 ? 1.511 -4.230 13.500 1.00 77.94 98 ILE A C 1
ATOM 741 O O . ILE A 1 98 ? 0.388 -3.832 13.816 1.00 77.94 98 ILE A O 1
ATOM 745 N N . ASN A 1 99 ? 2.197 -3.707 12.483 1.00 77.25 99 ASN A N 1
ATOM 746 C CA . ASN A 1 99 ? 1.699 -2.579 11.698 1.00 77.25 99 ASN A CA 1
ATOM 747 C C . ASN A 1 99 ? 0.430 -2.934 10.925 1.00 77.25 99 ASN A C 1
ATOM 749 O O . ASN A 1 99 ? -0.531 -2.171 10.949 1.00 77.25 99 ASN A O 1
ATOM 753 N N . TYR A 1 100 ? 0.390 -4.110 10.299 1.00 83.81 100 TYR A N 1
ATOM 754 C CA . TYR A 1 100 ? -0.801 -4.613 9.626 1.00 83.81 100 TYR A CA 1
ATOM 755 C C . TYR A 1 100 ? -1.983 -4.685 10.600 1.00 83.81 100 TYR A C 1
ATOM 757 O O . TYR A 1 100 ? -3.055 -4.151 10.314 1.00 83.81 100 TYR A O 1
ATOM 765 N N . ARG A 1 101 ? -1.788 -5.276 11.786 1.00 81.94 101 ARG A N 1
ATOM 766 C CA . ARG A 1 101 ? -2.845 -5.384 12.796 1.00 81.94 101 ARG A CA 1
ATOM 767 C C . ARG A 1 101 ? -3.366 -4.006 13.200 1.00 81.94 101 ARG A C 1
ATOM 769 O O . ARG A 1 101 ? -4.565 -3.772 13.150 1.00 81.94 101 ARG A O 1
ATOM 776 N N . ILE A 1 102 ? -2.490 -3.071 13.539 1.00 75.50 102 ILE A N 1
ATOM 777 C CA . ILE A 1 102 ? -2.935 -1.777 14.067 1.00 75.50 102 ILE A CA 1
ATOM 778 C C . ILE A 1 102 ? -3.558 -0.915 12.978 1.00 75.50 102 ILE A C 1
ATOM 780 O O . ILE A 1 102 ? -4.628 -0.350 13.174 1.00 75.50 102 ILE A O 1
ATOM 784 N N . VAL A 1 103 ? -2.911 -0.803 11.820 1.00 75.81 103 VAL A N 1
ATOM 785 C CA . VAL A 1 103 ? -3.411 0.069 10.756 1.00 75.81 103 VAL A CA 1
ATOM 786 C C . VAL A 1 103 ? -4.672 -0.512 10.147 1.00 75.81 103 VAL A C 1
ATOM 788 O O . VAL A 1 103 ? -5.671 0.186 10.033 1.00 75.81 103 VAL A O 1
ATOM 791 N N . ILE A 1 104 ? -4.655 -1.789 9.783 1.00 79.94 104 ILE A N 1
ATOM 792 C CA . ILE A 1 104 ? -5.695 -2.366 8.930 1.00 79.94 104 ILE A CA 1
ATOM 793 C C . ILE A 1 104 ? -6.801 -2.998 9.768 1.00 79.94 104 ILE A C 1
ATOM 795 O O . ILE A 1 104 ? -7.980 -2.761 9.503 1.00 79.94 104 ILE A O 1
ATOM 799 N N . LYS A 1 105 ? -6.453 -3.781 10.795 1.00 76.75 105 LYS A N 1
ATOM 800 C CA . LYS A 1 105 ? -7.471 -4.435 11.630 1.00 76.75 105 LYS A CA 1
ATOM 801 C C . LYS A 1 105 ? -8.084 -3.461 12.628 1.00 76.75 105 LYS A C 1
ATOM 803 O O . LYS A 1 105 ? -9.300 -3.411 12.746 1.00 76.75 105 LYS A O 1
ATOM 808 N N . GLU A 1 106 ? -7.258 -2.687 13.325 1.00 73.62 106 GLU A N 1
ATOM 809 C CA . GLU A 1 106 ? -7.722 -1.859 14.441 1.00 73.62 106 GLU A CA 1
ATOM 810 C C . GLU A 1 106 ? -8.198 -0.477 13.960 1.00 73.62 106 GLU A C 1
ATOM 812 O O . GLU A 1 106 ? -9.343 -0.112 14.210 1.00 73.62 106 GLU A O 1
ATOM 817 N N . LEU A 1 107 ? -7.382 0.280 13.215 1.00 71.75 107 LEU A N 1
ATOM 818 C CA . LEU A 1 107 ? -7.732 1.641 12.777 1.00 71.75 107 LEU A CA 1
ATOM 819 C C . LEU A 1 107 ? -8.697 1.665 11.590 1.00 71.75 107 LEU A C 1
ATOM 821 O O . LEU A 1 107 ? -9.685 2.395 11.636 1.00 71.75 107 LEU A O 1
ATOM 825 N N . CYS A 1 108 ? -8.438 0.871 10.545 1.00 73.06 108 CYS A N 1
ATOM 826 C CA . CYS A 1 108 ? -9.338 0.791 9.390 1.00 73.06 108 CYS A CA 1
ATOM 827 C C . CYS A 1 108 ? -10.601 -0.028 9.667 1.00 73.06 108 CYS A C 1
ATOM 829 O O . CYS A 1 108 ? -11.505 -0.023 8.828 1.00 73.06 108 CYS A O 1
ATOM 831 N N . GLU A 1 109 ? -10.643 -0.775 10.776 1.00 75.31 109 GLU A N 1
ATOM 832 C CA . GLU A 1 109 ? -11.688 -1.763 11.076 1.00 75.31 109 GLU A CA 1
ATOM 833 C C . GLU A 1 109 ? -11.957 -2.709 9.887 1.00 75.31 109 GLU A C 1
ATOM 835 O O . GLU A 1 109 ? -13.088 -3.134 9.662 1.00 75.31 109 GLU A O 1
ATOM 840 N N . GLN A 1 110 ? -10.932 -2.970 9.062 1.00 73.81 110 GLN A N 1
ATOM 841 C CA . GLN A 1 110 ? -11.012 -3.724 7.800 1.00 73.81 110 GLN A CA 1
ATOM 842 C C . GLN A 1 110 ? -12.022 -3.207 6.766 1.00 73.81 110 GLN A C 1
ATOM 844 O O . GLN A 1 110 ? -12.359 -3.917 5.822 1.00 73.81 110 GLN A O 1
ATOM 849 N N . ARG A 1 111 ? -12.514 -1.975 6.906 1.00 80.00 111 ARG A N 1
ATOM 850 C CA . ARG A 1 111 ? -13.504 -1.414 5.973 1.00 80.00 111 ARG A CA 1
ATOM 851 C C . ARG A 1 111 ? -12.860 -0.814 4.726 1.00 80.00 111 ARG A C 1
ATOM 853 O O . ARG A 1 111 ? -13.524 -0.642 3.709 1.00 80.00 111 ARG A O 1
ATOM 860 N N . MET A 1 112 ? -11.583 -0.454 4.822 1.00 85.56 112 MET A N 1
ATOM 861 C CA . MET A 1 112 ? -10.820 0.173 3.749 1.00 85.56 112 MET A CA 1
ATOM 862 C C . MET A 1 112 ? -10.219 -0.887 2.821 1.00 85.56 112 MET A C 1
ATOM 864 O O . MET A 1 112 ? -9.508 -1.764 3.323 1.00 85.56 112 MET A O 1
ATOM 868 N N . PRO A 1 113 ? -10.415 -0.795 1.491 1.00 93.00 113 PRO A N 1
ATOM 869 C CA . PRO A 1 113 ? -9.657 -1.604 0.549 1.00 93.00 113 PRO A CA 1
ATOM 870 C C . PRO A 1 113 ? -8.156 -1.439 0.801 1.00 93.00 113 PRO A C 1
ATOM 872 O O . PRO A 1 113 ? -7.637 -0.321 0.842 1.00 93.00 113 PRO A O 1
ATOM 875 N N . CYS A 1 114 ? -7.459 -2.557 1.002 1.00 92.88 114 CYS A N 1
ATOM 876 C CA . CYS A 1 114 ? -6.018 -2.562 1.200 1.00 92.88 114 CYS A CA 1
ATOM 877 C C . CYS A 1 114 ? -5.310 -3.357 0.105 1.00 92.88 114 CYS A C 1
ATOM 879 O O . CYS A 1 114 ? -5.478 -4.573 0.011 1.00 92.88 114 CYS A O 1
ATOM 881 N N . LEU A 1 115 ? -4.512 -2.657 -0.700 1.00 96.00 115 LEU A N 1
ATOM 882 C CA . LEU A 1 115 ? -3.681 -3.216 -1.761 1.00 96.00 115 LEU A CA 1
ATOM 883 C C . LEU A 1 115 ? -2.283 -3.521 -1.217 1.00 96.00 115 LEU A C 1
ATOM 885 O O . LEU A 1 115 ? -1.633 -2.632 -0.662 1.00 96.00 115 LEU A O 1
ATOM 889 N N . LEU A 1 116 ? -1.800 -4.748 -1.405 1.00 95.69 116 LEU A N 1
ATOM 890 C CA . LEU A 1 116 ? -0.401 -5.083 -1.154 1.00 95.69 116 LEU A CA 1
ATOM 891 C C . LEU A 1 116 ? 0.442 -4.698 -2.373 1.00 95.69 116 LEU A C 1
ATOM 893 O O . LEU A 1 116 ? 0.120 -5.063 -3.499 1.00 95.69 116 LEU A O 1
ATOM 897 N N . VAL A 1 117 ? 1.544 -3.989 -2.149 1.00 95.25 117 VAL A N 1
ATOM 898 C CA . VAL A 1 117 ? 2.551 -3.729 -3.179 1.00 95.25 117 VAL A CA 1
ATOM 899 C C . VAL A 1 117 ? 3.886 -4.289 -2.719 1.00 95.25 117 VAL A C 1
ATOM 901 O O . VAL A 1 117 ? 4.450 -3.831 -1.720 1.00 95.25 117 VAL A O 1
ATOM 904 N N . VAL A 1 118 ? 4.391 -5.276 -3.454 1.00 93.75 118 VAL A N 1
ATOM 905 C CA . VAL A 1 118 ? 5.646 -5.967 -3.149 1.00 93.75 118 VAL A CA 1
ATOM 906 C C . VAL A 1 118 ? 6.756 -5.392 -4.010 1.00 93.75 118 VAL A C 1
ATOM 908 O O . VAL A 1 118 ? 6.706 -5.441 -5.231 1.00 93.75 118 VAL A O 1
ATOM 911 N N . THR A 1 119 ? 7.760 -4.827 -3.354 1.00 89.88 119 THR A N 1
ATOM 912 C CA . THR A 1 119 ? 8.961 -4.261 -3.984 1.00 89.88 119 THR A CA 1
ATOM 913 C C . THR A 1 119 ? 10.114 -5.265 -3.977 1.00 89.88 119 THR A C 1
ATOM 915 O O . THR A 1 119 ? 10.078 -6.245 -3.228 1.00 89.88 119 THR A O 1
ATOM 918 N N . LYS A 1 120 ? 11.169 -4.987 -4.756 1.00 86.75 120 LYS A N 1
ATOM 919 C CA . LYS A 1 120 ? 12.312 -5.892 -4.989 1.00 86.75 120 LYS A CA 1
ATOM 920 C C . LYS A 1 120 ? 11.927 -7.200 -5.687 1.00 86.75 120 LYS A C 1
ATOM 922 O O . LYS A 1 120 ? 12.486 -8.260 -5.402 1.00 86.75 120 LYS A O 1
ATOM 927 N N . CYS A 1 121 ? 10.970 -7.118 -6.606 1.00 88.19 121 CYS A N 1
ATOM 928 C CA . CYS A 1 121 ? 10.624 -8.218 -7.504 1.00 88.19 121 CYS A CA 1
ATOM 929 C C . CYS A 1 121 ? 11.493 -8.231 -8.769 1.00 88.19 121 CYS A C 1
ATOM 931 O O . CYS A 1 121 ? 11.283 -9.063 -9.638 1.00 88.19 121 CYS A O 1
ATOM 933 N N . ASP A 1 122 ? 12.503 -7.356 -8.859 1.00 83.44 122 ASP A N 1
ATOM 934 C CA . ASP A 1 122 ? 13.330 -7.178 -10.058 1.00 83.44 122 ASP A CA 1
ATOM 935 C C . ASP A 1 122 ? 14.127 -8.442 -10.438 1.00 83.44 122 ASP A C 1
ATOM 937 O O . ASP A 1 122 ? 14.652 -8.499 -11.534 1.00 83.44 122 ASP A O 1
ATOM 941 N N . ASP A 1 123 ? 14.235 -9.451 -9.567 1.00 83.06 123 ASP A N 1
ATOM 942 C CA . ASP A 1 123 ? 14.885 -10.737 -9.871 1.00 83.06 123 ASP A CA 1
ATOM 943 C C . ASP A 1 123 ? 13.874 -11.862 -10.217 1.00 83.06 123 ASP A C 1
ATOM 945 O O . ASP A 1 123 ? 14.291 -12.950 -10.610 1.00 83.06 123 ASP A O 1
ATOM 949 N N . ASP A 1 124 ? 12.559 -11.622 -10.117 1.00 84.31 124 ASP A N 1
ATOM 950 C CA . ASP A 1 124 ? 11.508 -12.630 -10.352 1.00 84.31 124 ASP A CA 1
ATOM 951 C C . ASP A 1 124 ? 11.022 -12.592 -11.805 1.00 84.31 124 ASP A C 1
ATOM 953 O O . ASP A 1 124 ? 10.750 -11.514 -12.332 1.00 84.31 124 ASP A O 1
ATOM 957 N N . HIS A 1 125 ? 10.902 -13.753 -12.455 1.00 83.06 125 HIS A N 1
ATOM 958 C CA . HIS A 1 125 ? 10.440 -13.885 -13.840 1.00 83.06 125 HIS A CA 1
ATOM 959 C C . HIS A 1 125 ? 9.467 -15.063 -13.986 1.00 83.06 125 HIS A C 1
ATOM 961 O O . HIS A 1 125 ? 9.908 -16.207 -13.857 1.00 83.06 125 HIS A O 1
ATOM 967 N N . PRO A 1 126 ? 8.178 -14.814 -14.296 1.00 87.44 126 PRO A N 1
ATOM 968 C CA . PRO A 1 126 ? 7.506 -13.507 -14.427 1.00 87.44 126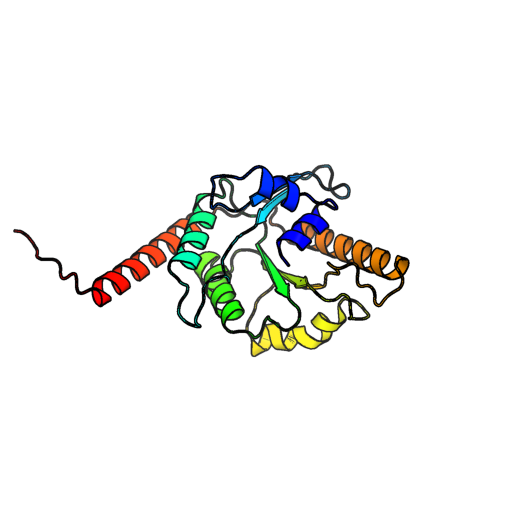 PRO A CA 1
ATOM 969 C C . PRO A 1 126 ? 7.491 -12.690 -13.119 1.00 87.44 126 PRO A C 1
ATOM 971 O O . PRO A 1 126 ? 7.704 -13.241 -12.037 1.00 87.44 126 PRO A O 1
ATOM 974 N N . LEU A 1 127 ? 7.251 -11.376 -13.201 1.00 87.31 127 LEU A N 1
ATOM 975 C CA . LEU A 1 127 ? 7.373 -10.452 -12.060 1.00 87.31 127 LEU A CA 1
ATOM 976 C C . LEU A 1 127 ? 6.449 -10.803 -10.877 1.00 87.31 127 LEU A C 1
ATOM 978 O O . LEU A 1 127 ? 6.764 -10.528 -9.719 1.00 87.31 127 LEU A O 1
ATOM 982 N N . ASP A 1 128 ? 5.312 -11.433 -11.159 1.00 90.62 128 ASP A N 1
ATOM 983 C CA . ASP A 1 128 ? 4.309 -11.865 -10.185 1.00 90.62 128 ASP A CA 1
ATOM 984 C C . ASP A 1 128 ? 4.604 -13.241 -9.554 1.00 90.62 128 ASP A C 1
ATOM 986 O O . ASP A 1 128 ? 3.852 -13.687 -8.681 1.00 90.62 128 ASP A O 1
ATOM 990 N N . SER A 1 129 ? 5.702 -13.906 -9.938 1.00 92.25 129 SER A N 1
ATOM 991 C CA . SER A 1 129 ? 6.059 -15.252 -9.451 1.00 92.25 129 SER A CA 1
ATOM 992 C C . SER A 1 129 ? 6.063 -15.328 -7.930 1.00 92.25 129 SER A C 1
ATOM 994 O O . SER A 1 129 ? 5.463 -16.235 -7.350 1.00 92.25 129 SER A O 1
ATOM 996 N N . TRP A 1 130 ? 6.646 -14.323 -7.267 1.00 92.06 130 TRP A N 1
ATOM 997 C CA . TRP A 1 130 ? 6.677 -14.287 -5.809 1.00 92.06 130 TRP A CA 1
ATOM 998 C C . TRP A 1 130 ? 5.264 -14.310 -5.210 1.00 92.06 130 TRP A C 1
ATOM 1000 O O . TRP A 1 130 ? 5.008 -15.050 -4.259 1.00 92.06 130 TRP A O 1
ATOM 1010 N N . TRP A 1 131 ? 4.319 -13.545 -5.765 1.00 94.50 131 TRP A N 1
ATOM 1011 C CA . TRP A 1 131 ? 2.944 -13.550 -5.268 1.00 94.50 131 TRP A CA 1
ATOM 1012 C C . TRP A 1 131 ? 2.260 -14.893 -5.517 1.00 94.50 131 TRP A C 1
ATOM 1014 O O . TRP A 1 131 ? 1.607 -15.423 -4.616 1.00 94.50 131 TRP A O 1
ATOM 1024 N N . ASN A 1 132 ? 2.451 -15.478 -6.699 1.00 94.31 132 ASN A N 1
ATOM 1025 C CA . ASN A 1 132 ? 1.864 -16.768 -7.050 1.00 94.31 132 ASN A CA 1
ATOM 1026 C C . ASN A 1 132 ? 2.293 -17.892 -6.099 1.00 94.31 132 ASN A C 1
ATOM 1028 O O . ASN A 1 132 ? 1.455 -18.714 -5.722 1.00 94.31 132 ASN A O 1
ATOM 1032 N N . GLU A 1 133 ? 3.548 -17.873 -5.655 1.00 94.00 133 GLU A N 1
ATOM 1033 C CA . GLU A 1 133 ? 4.106 -18.835 -4.700 1.00 94.00 133 GLU A CA 1
ATOM 1034 C C . GLU A 1 133 ? 3.705 -18.550 -3.242 1.00 94.00 133 GLU A C 1
ATOM 1036 O O . GLU A 1 133 ? 3.547 -19.474 -2.445 1.00 94.00 133 GLU A O 1
ATOM 1041 N N . ASN A 1 134 ? 3.532 -17.276 -2.868 1.00 93.88 134 ASN A N 1
ATOM 1042 C CA . ASN A 1 134 ? 3.399 -16.871 -1.462 1.00 93.88 134 ASN A CA 1
ATOM 1043 C C . ASN A 1 134 ? 1.975 -16.466 -1.049 1.00 93.88 134 ASN A C 1
ATOM 1045 O O . ASN A 1 134 ? 1.719 -16.306 0.149 1.00 93.88 134 ASN A O 1
ATOM 1049 N N . LYS A 1 135 ? 1.027 -16.322 -1.985 1.00 94.44 135 LYS A N 1
ATOM 1050 C CA . LYS A 1 135 ? -0.351 -15.877 -1.693 1.00 94.44 135 LYS A CA 1
ATOM 1051 C C . LYS A 1 135 ? -1.044 -16.712 -0.619 1.00 94.44 135 LYS A C 1
ATOM 1053 O O . LYS A 1 135 ? -1.736 -16.156 0.233 1.00 94.44 135 LYS A O 1
ATOM 1058 N N . ASP A 1 136 ? -0.821 -18.025 -0.610 1.00 94.50 136 ASP A N 1
ATOM 1059 C CA . ASP A 1 136 ? -1.433 -18.921 0.372 1.00 94.50 136 ASP A CA 1
ATOM 1060 C C . ASP A 1 136 ? -0.798 -18.767 1.752 1.00 94.50 136 ASP A C 1
ATOM 1062 O O . ASP A 1 136 ? -1.504 -18.792 2.758 1.00 94.50 136 ASP A O 1
ATOM 1066 N N . VAL A 1 137 ? 0.511 -18.522 1.830 1.00 93.94 137 VAL A N 1
ATOM 1067 C CA . VAL A 1 137 ? 1.181 -18.191 3.096 1.00 93.94 137 VAL A CA 1
ATOM 1068 C C . VAL A 1 137 ? 0.646 -16.864 3.634 1.00 93.94 137 VAL A C 1
ATOM 1070 O O . VAL A 1 137 ? 0.246 -16.781 4.797 1.00 93.94 137 VAL A O 1
ATOM 1073 N N . VAL A 1 138 ? 0.562 -15.841 2.782 1.00 93.94 138 VAL A N 1
ATOM 1074 C CA . VAL A 1 138 ? 0.068 -14.506 3.151 1.00 93.94 138 VAL A CA 1
ATOM 1075 C C . VAL A 1 138 ? -1.375 -14.565 3.663 1.00 93.94 138 VAL A C 1
ATOM 1077 O O . VAL A 1 138 ? -1.674 -14.037 4.737 1.00 93.94 138 VAL A O 1
ATOM 1080 N N . ARG A 1 139 ? -2.266 -15.253 2.944 1.00 93.75 139 ARG A N 1
ATOM 1081 C CA . ARG A 1 139 ? -3.689 -15.338 3.302 1.00 93.75 139 ARG A CA 1
ATOM 1082 C C . ARG A 1 139 ? -3.950 -16.312 4.446 1.00 93.75 139 ARG A C 1
ATOM 1084 O O . ARG A 1 139 ? -4.648 -15.977 5.400 1.00 93.75 139 ARG A O 1
ATOM 1091 N N . ASN A 1 140 ? -3.388 -17.516 4.382 1.00 93.62 140 ASN A N 1
ATOM 1092 C CA . ASN A 1 140 ? -3.788 -18.604 5.273 1.00 93.62 140 ASN A CA 1
ATOM 1093 C C . ASN A 1 140 ? -2.932 -18.690 6.532 1.00 93.62 140 ASN A C 1
ATOM 1095 O O . ASN A 1 140 ? -3.479 -19.020 7.585 1.00 93.62 140 ASN A O 1
ATOM 1099 N N . GLN A 1 141 ? -1.634 -18.391 6.452 1.00 91.88 141 GLN A N 1
ATOM 1100 C CA . GLN A 1 141 ? -0.734 -18.474 7.606 1.00 91.88 141 GLN A CA 1
ATOM 1101 C C . GLN A 1 141 ? -0.603 -17.124 8.312 1.00 91.88 141 GLN A C 1
ATOM 1103 O O . GLN A 1 141 ? -0.796 -17.047 9.522 1.00 91.88 141 GLN A O 1
ATOM 1108 N N . LEU A 1 142 ? -0.335 -16.052 7.560 1.00 91.19 142 LEU A N 1
ATOM 1109 C CA . LEU A 1 142 ? -0.174 -14.706 8.125 1.00 91.19 142 LEU A CA 1
ATOM 1110 C C . LEU A 1 142 ? -1.512 -14.005 8.399 1.00 91.19 142 LEU A C 1
ATOM 1112 O O . LEU A 1 142 ? -1.540 -13.027 9.142 1.00 91.19 142 LEU A O 1
ATOM 1116 N N . LYS A 1 143 ? -2.619 -14.520 7.841 1.00 91.62 143 LYS A N 1
ATOM 1117 C CA . LYS A 1 143 ? -3.974 -13.957 7.984 1.00 91.62 143 LYS A CA 1
ATOM 1118 C C . LYS A 1 143 ? -4.060 -12.497 7.535 1.00 91.62 143 LYS A C 1
ATOM 1120 O O . LYS A 1 143 ? -4.833 -11.709 8.085 1.00 91.62 143 LYS A O 1
ATOM 1125 N N . PHE A 1 144 ? -3.260 -12.138 6.533 1.00 92.62 144 PHE A N 1
ATOM 1126 C CA . PHE A 1 144 ? -3.354 -10.836 5.901 1.00 92.62 144 PHE A CA 1
ATOM 1127 C C . PHE A 1 144 ? -4.416 -10.866 4.809 1.00 92.62 144 PHE A C 1
ATOM 1129 O O . PHE A 1 144 ? -4.366 -11.650 3.862 1.00 92.62 144 PHE A O 1
ATOM 1136 N N . GLU A 1 145 ? -5.379 -9.974 4.957 1.00 91.75 145 GLU A N 1
ATOM 1137 C CA . GLU A 1 145 ? -6.467 -9.735 4.026 1.00 91.75 145 GLU A CA 1
ATOM 1138 C C . GLU A 1 145 ? -6.126 -8.501 3.198 1.00 91.75 145 GLU A C 1
ATOM 1140 O O . GLU A 1 145 ? -6.392 -7.365 3.594 1.00 91.75 145 GLU A O 1
ATOM 1145 N N . PHE A 1 146 ? -5.472 -8.741 2.069 1.00 94.00 146 PHE A N 1
ATOM 1146 C CA . PHE A 1 146 ? -5.299 -7.754 1.013 1.00 94.00 146 PHE A CA 1
ATOM 1147 C C . PHE A 1 146 ? -6.278 -8.065 -0.113 1.00 94.00 146 PHE A C 1
ATOM 1149 O O . PHE A 1 146 ? -6.496 -9.236 -0.442 1.00 94.00 146 PHE A O 1
ATOM 1156 N N . ILE A 1 147 ? -6.854 -7.019 -0.701 1.00 95.06 147 ILE A N 1
ATOM 1157 C CA . ILE A 1 147 ? -7.798 -7.147 -1.820 1.00 95.06 147 ILE A CA 1
ATOM 1158 C C . ILE A 1 147 ? -7.106 -7.707 -3.064 1.00 95.06 147 ILE A C 1
ATOM 1160 O O . ILE A 1 147 ? -7.709 -8.460 -3.821 1.00 95.06 147 ILE A O 1
ATOM 1164 N N . ASP A 1 148 ? -5.831 -7.357 -3.239 1.00 95.88 148 ASP A N 1
ATOM 1165 C CA . ASP A 1 148 ? -4.966 -7.819 -4.311 1.00 95.88 148 ASP A CA 1
ATOM 1166 C C . ASP A 1 148 ? -3.494 -7.567 -3.954 1.00 95.88 148 ASP A C 1
ATOM 1168 O O . ASP A 1 148 ? -3.187 -6.926 -2.937 1.00 95.88 148 ASP A O 1
ATOM 1172 N N . CYS A 1 149 ? -2.592 -8.062 -4.796 1.00 96.62 149 CYS A N 1
ATOM 1173 C CA . CYS A 1 149 ? -1.158 -7.844 -4.698 1.00 96.62 149 CYS A CA 1
ATOM 1174 C C . CYS A 1 149 ? -0.582 -7.448 -6.056 1.00 96.62 149 CYS A C 1
ATOM 1176 O O . CYS A 1 149 ? -0.809 -8.130 -7.050 1.00 96.62 149 CYS A O 1
ATOM 1178 N N . VAL A 1 150 ? 0.232 -6.393 -6.076 1.00 96.50 150 VAL A N 1
ATOM 1179 C CA . VAL A 1 150 ? 1.028 -6.013 -7.247 1.00 96.50 150 VAL A CA 1
ATOM 1180 C C . VAL A 1 150 ? 2.507 -6.134 -6.905 1.00 96.50 150 VAL A C 1
ATOM 1182 O O . VAL A 1 150 ? 2.999 -5.489 -5.977 1.00 96.50 150 VAL A O 1
ATOM 1185 N N . CYS A 1 151 ? 3.219 -6.962 -7.661 1.00 94.75 151 CYS A N 1
ATOM 1186 C CA . CYS A 1 151 ? 4.674 -7.022 -7.633 1.00 94.75 151 CYS A CA 1
ATOM 1187 C C . CYS A 1 151 ? 5.232 -5.902 -8.515 1.00 94.75 151 CYS A C 1
ATOM 1189 O O . CYS A 1 151 ? 4.779 -5.720 -9.644 1.00 94.75 151 CYS A O 1
ATOM 1191 N N . VAL A 1 152 ? 6.186 -5.128 -7.995 1.00 91.75 152 VAL A N 1
ATOM 1192 C CA . VAL A 1 152 ? 6.763 -3.984 -8.707 1.00 91.75 152 VAL A CA 1
ATOM 1193 C C . VAL A 1 152 ? 8.277 -4.068 -8.823 1.00 91.75 152 VAL A C 1
ATOM 1195 O O . VAL A 1 152 ? 8.985 -4.439 -7.878 1.00 91.75 152 VAL A O 1
ATOM 1198 N N . SER A 1 153 ? 8.756 -3.653 -9.993 1.00 85.50 153 SER A N 1
ATOM 1199 C CA . SER A 1 153 ? 10.157 -3.350 -10.253 1.00 85.50 153 SER A CA 1
ATOM 1200 C C . SER A 1 153 ? 10.394 -1.885 -9.882 1.00 85.50 153 SER A C 1
ATOM 1202 O O . SER A 1 153 ? 9.769 -0.981 -10.438 1.00 85.50 153 SER A O 1
ATOM 1204 N N . THR A 1 154 ? 11.230 -1.645 -8.869 1.00 69.62 154 THR A N 1
ATOM 1205 C CA . THR A 1 154 ? 11.535 -0.280 -8.369 1.00 69.62 154 THR A CA 1
ATOM 1206 C C . THR A 1 154 ? 13.001 0.089 -8.565 1.00 69.62 154 THR A C 1
ATOM 1208 O O . THR A 1 154 ? 13.393 1.218 -8.258 1.00 69.62 154 THR A O 1
ATOM 1211 N N . LEU A 1 155 ? 13.821 -0.848 -9.054 1.00 65.75 155 LEU A N 1
ATOM 1212 C CA . LEU A 1 155 ? 15.252 -0.667 -9.239 1.00 65.75 155 LEU A CA 1
ATOM 1213 C C . LEU A 1 155 ? 15.625 -0.823 -10.711 1.00 65.75 155 LEU A C 1
ATOM 1215 O O . LEU A 1 155 ? 15.269 -1.789 -11.375 1.00 65.75 155 LEU A O 1
ATOM 1219 N N . LYS A 1 156 ? 16.485 0.081 -11.185 1.00 54.38 156 LYS A N 1
ATOM 1220 C CA . LYS A 1 156 ? 17.351 -0.220 -12.325 1.00 54.38 156 LYS A CA 1
ATOM 1221 C C . LYS A 1 156 ? 18.432 -1.183 -11.831 1.00 54.38 156 LYS A C 1
ATOM 1223 O O . LYS A 1 156 ? 19.459 -0.745 -11.318 1.00 54.38 156 LYS A O 1
ATOM 1228 N N . THR A 1 157 ? 18.161 -2.485 -11.855 1.00 53.75 157 THR A N 1
ATOM 1229 C CA . THR A 1 157 ? 19.160 -3.508 -11.505 1.00 53.75 157 THR A CA 1
ATOM 1230 C C . THR A 1 157 ? 20.267 -3.540 -12.562 1.00 53.75 157 THR A C 1
ATOM 1232 O O . THR A 1 157 ? 19.986 -3.519 -13.745 1.00 53.75 157 THR A O 1
ATOM 1235 N N . ASN A 1 158 ? 21.544 -3.626 -12.184 1.00 53.31 158 ASN A N 1
ATOM 1236 C CA . ASN A 1 158 ? 22.635 -3.749 -13.171 1.00 53.31 158 ASN A CA 1
ATOM 1237 C C . ASN A 1 158 ? 22.800 -5.184 -13.713 1.00 53.31 158 ASN A C 1
ATOM 1239 O O . ASN A 1 158 ? 23.721 -5.448 -14.482 1.00 53.31 158 ASN A O 1
ATOM 1243 N N . ARG A 1 159 ? 21.970 -6.134 -13.259 1.00 62.59 159 ARG A N 1
ATOM 1244 C CA . ARG A 1 159 ? 22.088 -7.564 -13.593 1.00 62.59 159 ARG A CA 1
ATOM 1245 C C . ARG A 1 159 ? 21.355 -7.961 -14.872 1.00 62.59 159 ARG A C 1
ATOM 1247 O O . ARG A 1 159 ? 21.529 -9.087 -15.327 1.00 62.59 159 ARG A O 1
ATOM 1254 N N . ARG A 1 160 ? 20.542 -7.064 -15.428 1.00 67.19 160 ARG A N 1
ATOM 1255 C CA . ARG A 1 160 ? 19.743 -7.301 -16.631 1.00 67.19 160 ARG A CA 1
ATOM 1256 C C . ARG A 1 160 ? 19.981 -6.231 -17.673 1.00 67.19 160 ARG A C 1
ATOM 1258 O O . ARG A 1 160 ? 20.584 -5.191 -17.388 1.00 67.19 160 ARG A O 1
ATOM 1265 N N . ARG A 1 161 ? 19.546 -6.515 -18.899 1.00 74.31 161 ARG A N 1
ATOM 1266 C CA . ARG A 1 161 ? 19.702 -5.559 -19.987 1.00 74.31 161 ARG A CA 1
ATOM 1267 C C . ARG A 1 161 ? 18.793 -4.340 -19.733 1.00 74.31 161 ARG A C 1
ATOM 1269 O O . ARG A 1 161 ? 17.700 -4.503 -19.189 1.00 74.31 161 ARG A O 1
ATOM 1276 N N . PRO A 1 162 ? 19.236 -3.111 -20.059 1.00 77.12 162 PRO A N 1
ATOM 1277 C CA . PRO A 1 162 ? 18.466 -1.894 -19.782 1.00 77.12 162 PRO A CA 1
ATOM 1278 C C . PRO A 1 162 ? 17.047 -1.871 -20.367 1.00 77.12 162 PRO A C 1
ATOM 1280 O O . PRO A 1 162 ? 16.168 -1.241 -19.783 1.00 77.12 162 PRO A O 1
ATOM 1283 N N . ASP A 1 163 ? 16.841 -2.532 -21.504 1.00 79.69 163 ASP A N 1
ATOM 1284 C CA . ASP A 1 163 ? 15.556 -2.735 -22.179 1.00 79.69 163 ASP A CA 1
ATOM 1285 C C . ASP A 1 163 ? 14.603 -3.600 -21.346 1.00 79.69 163 ASP A C 1
ATOM 1287 O O . ASP A 1 163 ? 13.510 -3.140 -21.035 1.00 79.69 163 ASP A O 1
ATOM 1291 N N . GLU A 1 164 ? 15.045 -4.769 -20.877 1.00 77.19 164 GLU A N 1
ATOM 1292 C CA . GLU A 1 164 ? 14.236 -5.663 -20.026 1.00 77.19 164 GLU A CA 1
ATOM 1293 C C . GLU A 1 164 ? 13.807 -4.976 -18.722 1.00 77.19 164 GLU A C 1
ATOM 1295 O O . GLU A 1 164 ? 12.667 -5.075 -18.283 1.00 77.19 164 GLU A O 1
ATOM 1300 N N . ILE A 1 165 ? 14.712 -4.204 -18.117 1.00 77.25 165 ILE A N 1
ATOM 1301 C CA . ILE A 1 165 ? 14.426 -3.439 -16.895 1.00 77.25 165 ILE A CA 1
ATOM 1302 C C . ILE A 1 165 ? 13.366 -2.368 -17.150 1.00 77.25 165 ILE A C 1
ATOM 1304 O O . ILE A 1 165 ? 12.528 -2.098 -16.287 1.00 77.25 165 ILE A O 1
ATOM 1308 N N . LEU A 1 166 ? 13.433 -1.709 -18.309 1.00 81.50 166 LEU A N 1
ATOM 1309 C CA . LEU A 1 166 ? 12.472 -0.680 -18.683 1.00 81.50 166 LEU A CA 1
ATOM 1310 C C . LEU A 1 166 ? 11.102 -1.292 -18.993 1.00 81.50 166 LEU A C 1
ATOM 1312 O O . LEU A 1 166 ? 10.090 -0.694 -18.622 1.00 81.50 166 LEU A O 1
ATOM 1316 N N . GLU A 1 167 ? 11.071 -2.461 -19.630 1.00 85.12 167 GLU A N 1
ATOM 1317 C CA . GLU A 1 167 ? 9.853 -3.237 -19.870 1.00 85.12 167 GLU A CA 1
ATOM 1318 C C . GLU A 1 167 ? 9.203 -3.652 -18.543 1.00 85.12 167 GLU A C 1
ATOM 1320 O O . GLU A 1 167 ? 8.073 -3.234 -18.288 1.00 85.12 167 GLU A O 1
ATOM 1325 N N . ASP A 1 168 ? 9.940 -4.313 -17.640 1.00 86.19 168 ASP A N 1
ATOM 1326 C CA . ASP A 1 168 ? 9.460 -4.708 -16.304 1.00 86.19 168 ASP A CA 1
ATOM 1327 C C . ASP A 1 168 ? 8.949 -3.501 -15.494 1.00 86.19 168 ASP A C 1
ATOM 1329 O O . ASP A 1 168 ? 7.915 -3.554 -14.817 1.00 86.19 168 ASP A O 1
ATOM 1333 N N . TYR A 1 169 ? 9.671 -2.377 -15.537 1.00 87.12 169 TYR A N 1
ATOM 1334 C CA . TYR A 1 169 ? 9.255 -1.146 -14.862 1.00 87.12 169 TYR A CA 1
ATOM 1335 C C . TYR A 1 169 ? 7.957 -0.587 -15.458 1.00 87.12 169 TYR A C 1
ATOM 1337 O O . TYR A 1 169 ? 7.054 -0.197 -14.713 1.00 87.12 169 TYR A O 1
ATOM 1345 N N . THR A 1 170 ? 7.848 -0.556 -16.788 1.00 88.69 170 THR A N 1
ATOM 1346 C CA . THR A 1 170 ? 6.677 -0.023 -17.499 1.00 88.69 170 THR A CA 1
ATOM 1347 C C . THR A 1 170 ? 5.452 -0.896 -17.260 1.00 88.69 170 THR A C 1
ATOM 1349 O O . THR A 1 170 ? 4.396 -0.374 -16.898 1.00 88.69 170 THR A O 1
ATOM 1352 N N . GLU A 1 171 ? 5.603 -2.214 -17.395 1.00 90.50 171 GLU A N 1
ATOM 1353 C CA . GLU A 1 171 ? 4.550 -3.193 -17.137 1.00 90.50 171 GLU A CA 1
ATOM 1354 C C . GLU A 1 171 ? 4.089 -3.116 -15.680 1.00 90.50 171 GLU A C 1
ATOM 1356 O O . GLU A 1 171 ? 2.905 -2.919 -15.402 1.00 90.50 171 GLU A O 1
ATOM 1361 N N . SER A 1 172 ? 5.025 -3.169 -14.729 1.00 92.06 172 SER A N 1
ATOM 1362 C CA . SER A 1 172 ? 4.675 -3.129 -13.308 1.00 92.06 172 SER A CA 1
ATOM 1363 C C . SER A 1 172 ? 4.048 -1.810 -12.875 1.00 92.06 172 SER A C 1
ATOM 1365 O O . SER A 1 172 ? 3.142 -1.803 -12.037 1.00 92.06 172 SER A O 1
ATOM 1367 N N . ARG A 1 173 ? 4.467 -0.689 -13.473 1.00 92.50 173 ARG A N 1
ATOM 1368 C CA . ARG A 1 173 ? 3.801 0.599 -13.281 1.00 92.50 173 ARG A CA 1
ATOM 1369 C C . ARG A 1 173 ? 2.378 0.559 -13.840 1.00 92.50 173 ARG A C 1
ATOM 1371 O O . ARG A 1 173 ? 1.470 1.014 -13.151 1.00 92.50 173 ARG A O 1
ATOM 1378 N N . GLY A 1 174 ? 2.172 0.014 -15.039 1.00 93.06 174 GLY A N 1
ATOM 1379 C CA . GLY A 1 174 ? 0.842 -0.166 -15.629 1.00 93.06 174 GLY A CA 1
ATOM 1380 C C . GLY A 1 174 ? -0.091 -0.948 -14.702 1.00 93.06 174 GLY A C 1
ATOM 1381 O O . GLY A 1 174 ? -1.139 -0.432 -14.309 1.00 93.06 174 GLY A O 1
ATOM 1382 N N . ASN A 1 175 ? 0.359 -2.118 -14.246 1.00 94.75 175 ASN A N 1
ATOM 1383 C CA . ASN A 1 175 ? -0.377 -2.989 -13.324 1.00 94.75 175 ASN A CA 1
ATOM 1384 C C . ASN A 1 175 ? -0.690 -2.293 -11.990 1.00 94.75 175 ASN A C 1
ATOM 1386 O O . ASN A 1 175 ? -1.797 -2.401 -11.462 1.00 94.75 175 ASN A O 1
ATOM 1390 N N . LEU A 1 176 ? 0.264 -1.532 -11.446 1.00 95.31 176 LEU A N 1
ATOM 1391 C CA . LEU A 1 176 ? 0.065 -0.750 -10.227 1.00 95.31 176 LEU A CA 1
ATOM 1392 C C . LEU A 1 176 ? -1.012 0.325 -10.408 1.00 95.31 176 LEU A C 1
ATOM 1394 O O . LEU A 1 176 ? -1.889 0.470 -9.557 1.00 95.31 176 LEU A O 1
ATOM 1398 N N . ILE A 1 177 ? -0.940 1.092 -11.494 1.00 95.12 177 ILE A N 1
ATOM 1399 C CA . ILE A 1 177 ? -1.876 2.182 -11.775 1.00 95.12 177 ILE A CA 1
ATOM 1400 C C . ILE A 1 177 ? -3.286 1.643 -12.056 1.00 95.12 177 ILE A C 1
ATOM 1402 O O . ILE A 1 177 ? -4.266 2.204 -11.556 1.00 95.12 177 ILE A O 1
ATOM 1406 N N . GLU A 1 178 ? -3.398 0.523 -12.770 1.00 94.88 178 GLU A N 1
ATOM 1407 C CA . GLU A 1 178 ? -4.662 -0.188 -12.962 1.00 94.88 178 GLU A CA 1
ATOM 1408 C C . GLU A 1 178 ? -5.242 -0.675 -11.630 1.00 94.88 178 GLU A C 1
ATOM 1410 O O . GLU A 1 178 ? -6.401 -0.385 -11.331 1.00 94.88 178 GLU A O 1
ATOM 1415 N N . ALA A 1 179 ? -4.442 -1.336 -10.788 1.00 96.50 179 ALA A N 1
ATOM 1416 C CA . ALA A 1 179 ? -4.890 -1.817 -9.484 1.00 96.50 179 ALA A CA 1
ATOM 1417 C C . ALA A 1 179 ? -5.345 -0.668 -8.572 1.00 96.50 179 ALA A C 1
ATOM 1419 O O . ALA A 1 179 ? -6.404 -0.758 -7.949 1.00 96.50 179 ALA A O 1
ATOM 1420 N N . ILE A 1 180 ? -4.595 0.439 -8.521 1.00 95.50 180 ILE A N 1
ATOM 1421 C CA . ILE A 1 180 ? -4.993 1.623 -7.748 1.00 95.50 180 ILE A CA 1
ATOM 1422 C C . ILE A 1 180 ? -6.346 2.141 -8.241 1.00 95.50 180 ILE A C 1
ATOM 1424 O O . ILE A 1 180 ? -7.229 2.389 -7.421 1.00 95.50 180 ILE A O 1
ATOM 1428 N N . SER A 1 181 ? -6.532 2.282 -9.555 1.00 93.44 181 SER A N 1
ATOM 1429 C CA . SER A 1 181 ? -7.796 2.767 -10.120 1.00 93.44 181 SER A CA 1
ATOM 1430 C C . SER A 1 181 ? -8.955 1.804 -9.856 1.00 93.44 181 SER A C 1
ATOM 1432 O O . SER A 1 181 ? -10.042 2.236 -9.485 1.00 93.44 181 SER A O 1
ATOM 1434 N N . LYS A 1 182 ? -8.726 0.499 -10.028 1.00 95.06 182 LYS A N 1
ATOM 1435 C CA . LYS A 1 182 ? -9.730 -0.560 -9.872 1.00 95.06 182 LYS A CA 1
ATOM 1436 C C . LYS A 1 182 ? -10.228 -0.687 -8.436 1.00 95.06 182 LYS A C 1
ATOM 1438 O O . LYS A 1 182 ? -11.409 -0.945 -8.218 1.00 95.06 182 LYS A O 1
ATOM 1443 N N . TYR A 1 183 ? -9.325 -0.558 -7.469 1.00 96.50 183 TYR A N 1
ATOM 1444 C CA . TYR A 1 183 ? -9.614 -0.859 -6.070 1.00 96.50 183 TYR A CA 1
ATOM 1445 C C . TYR A 1 183 ? -9.839 0.366 -5.183 1.00 96.50 183 TYR A C 1
ATOM 1447 O O . TYR A 1 183 ? -10.236 0.214 -4.025 1.00 96.50 183 TYR A O 1
ATOM 1455 N N . SER A 1 184 ? -9.593 1.571 -5.696 1.00 94.31 184 SER A N 1
ATOM 1456 C CA . SER A 1 184 ? -9.953 2.795 -4.985 1.00 94.31 184 SER A CA 1
ATOM 1457 C C . SER A 1 184 ? -11.468 2.923 -4.862 1.00 94.31 184 SER A C 1
ATOM 1459 O O . SER A 1 184 ? -12.205 2.740 -5.828 1.00 94.31 184 SER A O 1
ATOM 1461 N N . LEU A 1 185 ? -11.938 3.292 -3.672 1.00 93.06 185 LEU A N 1
ATOM 1462 C CA . LEU A 1 185 ? -13.329 3.682 -3.462 1.00 93.06 185 LEU A CA 1
ATOM 1463 C C . LEU A 1 185 ? -13.666 4.908 -4.320 1.00 93.06 185 LEU A C 1
ATOM 1465 O O . LEU A 1 185 ? -12.863 5.838 -4.408 1.00 93.06 185 LEU A O 1
ATOM 1469 N N . SER A 1 186 ? -14.868 4.944 -4.897 1.00 90.12 186 SER A N 1
ATOM 1470 C CA . SER A 1 186 ? -15.352 6.103 -5.660 1.00 90.12 186 SER A CA 1
ATOM 1471 C C . SER A 1 186 ? -15.502 7.348 -4.783 1.00 90.12 186 SER A C 1
ATOM 1473 O O . SER A 1 186 ? -15.176 8.448 -5.211 1.00 90.12 186 SER A O 1
ATOM 1475 N N . GLU A 1 187 ? -15.935 7.152 -3.536 1.00 89.81 187 GLU A N 1
ATOM 1476 C CA . GLU A 1 187 ? -16.028 8.186 -2.509 1.00 89.81 187 GLU A CA 1
ATOM 1477 C C . GLU A 1 187 ? -15.034 7.883 -1.382 1.00 89.81 187 GLU A C 1
ATOM 1479 O O . GLU A 1 187 ? -14.916 6.725 -0.963 1.00 89.81 187 GLU A O 1
ATOM 1484 N N . PRO A 1 188 ? -14.303 8.887 -0.875 1.00 89.50 188 PRO A N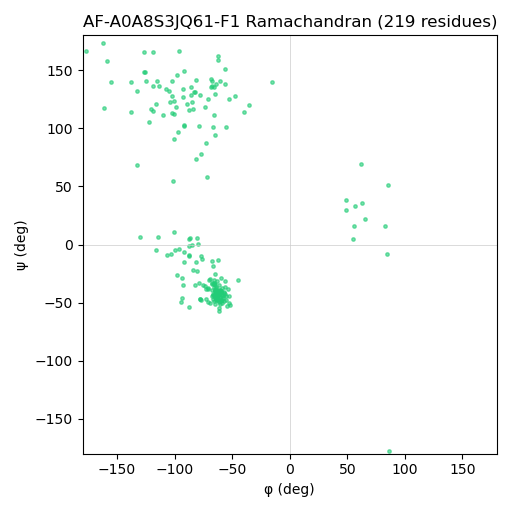 1
ATOM 1485 C CA . PRO A 1 188 ? -13.321 8.655 0.167 1.00 89.50 188 PRO A CA 1
ATOM 1486 C C . PRO A 1 188 ? -14.009 8.266 1.479 1.00 89.50 188 PRO A C 1
ATOM 1488 O O . PRO A 1 188 ? -14.984 8.879 1.916 1.00 89.50 188 PRO A O 1
ATOM 1491 N N . MET A 1 189 ? -13.473 7.251 2.154 1.00 85.88 189 MET A N 1
ATOM 1492 C CA . MET A 1 189 ? -13.956 6.879 3.477 1.00 85.88 189 MET A CA 1
ATOM 1493 C C . MET A 1 189 ? -13.548 7.945 4.483 1.00 85.88 189 MET A C 1
ATOM 1495 O O . MET A 1 189 ? -12.358 8.233 4.637 1.00 85.88 189 MET A O 1
ATOM 1499 N N . SER A 1 190 ? -14.528 8.484 5.210 1.00 82.94 190 SER A N 1
ATOM 1500 C CA . SER A 1 190 ? -14.252 9.405 6.310 1.00 82.94 190 SER A CA 1
ATOM 1501 C C . SER A 1 190 ? -13.316 8.770 7.341 1.00 82.94 190 SER A C 1
ATOM 1503 O O . SER A 1 190 ? -13.485 7.623 7.757 1.00 82.94 190 SER A O 1
ATOM 1505 N N . MET A 1 191 ? -12.370 9.576 7.818 1.00 77.94 191 MET A N 1
ATOM 1506 C CA . MET A 1 191 ? -11.444 9.207 8.889 1.00 77.94 191 MET A CA 1
ATOM 1507 C C . MET A 1 191 ? -12.073 9.341 10.280 1.00 77.94 191 MET A C 1
ATOM 1509 O O . MET A 1 191 ? -11.370 9.213 11.276 1.00 77.94 191 MET A O 1
ATOM 1513 N N . ASP A 1 192 ? -13.365 9.643 10.416 1.00 79.00 192 ASP A N 1
ATOM 1514 C CA . ASP A 1 192 ? -13.951 9.923 11.734 1.00 79.00 192 ASP A CA 1
ATOM 1515 C C . ASP A 1 192 ? -14.000 8.688 12.644 1.00 79.00 192 ASP A C 1
ATOM 1517 O O . ASP A 1 192 ? -13.790 8.807 13.855 1.00 79.00 192 ASP A O 1
ATOM 1521 N N . SER A 1 193 ? -14.202 7.485 12.089 1.00 72.19 193 SER A N 1
ATOM 1522 C CA . SER A 1 193 ? -13.990 6.242 12.847 1.00 72.19 193 SER A CA 1
ATOM 1523 C C . SER A 1 193 ? -12.527 6.105 13.266 1.00 72.19 193 SER A C 1
ATOM 1525 O O . SER A 1 193 ? -12.261 5.879 14.444 1.00 72.19 193 SER A O 1
ATOM 1527 N N . TRP A 1 194 ? -11.581 6.377 12.362 1.00 74.50 194 TRP A N 1
ATOM 1528 C CA . TRP A 1 194 ? -10.150 6.313 12.663 1.00 74.50 194 TRP A CA 1
ATOM 1529 C C . TRP A 1 194 ? -9.758 7.297 13.760 1.00 74.50 194 TRP A C 1
ATOM 1531 O O . TRP A 1 194 ? -9.019 6.926 14.661 1.00 74.50 194 TRP A O 1
ATOM 1541 N N . LYS A 1 195 ? -10.268 8.534 13.739 1.00 75.06 195 LYS A N 1
ATOM 1542 C CA . LYS A 1 195 ? -10.011 9.545 14.777 1.00 75.06 195 LYS A CA 1
ATOM 1543 C C . LYS A 1 195 ? -10.522 9.086 16.141 1.00 75.06 195 LYS A C 1
ATOM 1545 O O . LYS A 1 195 ? -9.848 9.323 17.145 1.00 75.06 195 LYS A O 1
ATOM 1550 N N . ARG A 1 196 ? -11.693 8.434 16.192 1.00 77.62 196 ARG A N 1
ATOM 1551 C CA . ARG A 1 196 ? -12.247 7.859 17.432 1.00 77.62 196 ARG A CA 1
ATOM 1552 C C . ARG A 1 196 ? -11.385 6.710 17.943 1.00 77.62 196 ARG A C 1
ATOM 1554 O O . ARG A 1 196 ? -11.001 6.734 19.111 1.00 77.62 196 ARG A O 1
ATOM 1561 N N . THR A 1 197 ? -11.028 5.765 17.079 1.00 73.31 197 THR A N 1
ATOM 1562 C CA . THR A 1 197 ? -10.182 4.623 17.447 1.00 73.31 197 THR A CA 1
ATOM 1563 C C . THR A 1 197 ? -8.790 5.085 17.860 1.00 73.31 197 THR A C 1
ATOM 1565 O O . THR A 1 197 ? -8.324 4.739 18.940 1.00 73.31 197 THR A O 1
ATOM 1568 N N . ALA A 1 198 ? -8.164 5.974 17.091 1.00 72.19 198 ALA A N 1
ATOM 1569 C CA . ALA A 1 198 ? -6.889 6.591 17.432 1.00 72.19 198 ALA A CA 1
ATOM 1570 C C . ALA A 1 198 ? -6.956 7.317 18.786 1.00 72.19 198 ALA A C 1
ATOM 1572 O O . ALA A 1 198 ? -6.057 7.164 19.605 1.00 72.19 198 ALA A O 1
ATOM 1573 N N . ARG A 1 199 ? -8.040 8.047 19.087 1.00 75.69 199 ARG A N 1
ATOM 1574 C CA . ARG A 1 199 ? -8.234 8.666 20.411 1.00 75.69 199 ARG A CA 1
ATOM 1575 C C . ARG A 1 199 ? -8.338 7.618 21.525 1.00 75.69 199 ARG A C 1
ATOM 1577 O O . ARG A 1 199 ? -7.715 7.802 22.567 1.00 75.69 199 ARG A O 1
ATOM 1584 N N . SER A 1 200 ? -9.085 6.535 21.315 1.00 74.81 200 SER A N 1
ATOM 1585 C CA . SER A 1 200 ? -9.208 5.444 22.293 1.00 74.81 200 SER A CA 1
ATOM 1586 C C . SER A 1 200 ? -7.856 4.780 22.564 1.00 74.81 200 SER A C 1
ATOM 1588 O O . SER A 1 200 ? -7.455 4.648 23.719 1.00 74.81 200 SER A O 1
ATOM 1590 N N . TYR A 1 201 ? -7.089 4.481 21.514 1.00 68.75 201 TYR A N 1
ATOM 1591 C CA . TYR A 1 201 ? -5.732 3.959 21.655 1.00 68.75 201 TYR A CA 1
ATOM 1592 C C . TYR A 1 201 ? -4.801 4.937 22.375 1.00 68.75 201 TYR A C 1
ATOM 1594 O O . TYR A 1 201 ? -4.022 4.504 23.223 1.00 68.75 201 TYR A O 1
ATOM 1602 N N . ALA A 1 202 ? -4.910 6.243 22.104 1.00 70.50 202 ALA A N 1
ATOM 1603 C CA . ALA A 1 202 ? -4.113 7.266 22.784 1.00 70.50 202 ALA A CA 1
ATOM 1604 C C . ALA A 1 202 ? -4.391 7.261 24.285 1.00 70.50 202 ALA A C 1
ATOM 1606 O O . ALA A 1 202 ? -3.460 7.273 25.087 1.00 70.50 202 ALA A O 1
ATOM 1607 N N . GLN A 1 203 ? -5.670 7.191 24.658 1.00 73.19 203 GLN A N 1
ATOM 1608 C CA . GLN A 1 203 ? -6.101 7.107 26.050 1.00 73.19 203 GLN A CA 1
ATOM 1609 C C . GLN A 1 203 ? -5.594 5.821 26.711 1.00 73.19 203 GLN A C 1
ATOM 1611 O O . GLN A 1 203 ? -5.011 5.877 27.789 1.00 73.19 203 GLN A O 1
ATOM 1616 N N . SER A 1 204 ? -5.735 4.662 26.060 1.00 72.50 204 SER A N 1
ATOM 1617 C CA . SER A 1 204 ? -5.248 3.386 26.599 1.00 72.50 204 SER A CA 1
ATOM 1618 C C . SER A 1 204 ? -3.723 3.314 26.711 1.00 72.50 204 SER A C 1
ATOM 1620 O O . SER A 1 204 ? -3.208 2.647 27.609 1.00 72.50 204 SER A O 1
ATOM 1622 N N . PHE A 1 205 ? -2.986 3.954 25.802 1.00 68.50 205 PHE A N 1
ATOM 1623 C CA . PHE A 1 205 ? -1.532 4.075 25.889 1.00 68.50 205 PHE A CA 1
ATOM 1624 C C . PHE A 1 205 ? -1.138 4.998 27.046 1.00 68.50 205 PHE A C 1
ATOM 1626 O O . PHE A 1 205 ? -0.369 4.593 27.912 1.00 68.50 205 PHE A O 1
ATOM 1633 N N . PHE A 1 206 ? -1.733 6.192 27.120 1.00 68.88 206 PHE A N 1
ATOM 1634 C CA . PHE A 1 206 ? -1.483 7.156 28.191 1.00 68.88 206 PHE A CA 1
ATOM 1635 C C . PHE A 1 206 ? -1.783 6.571 29.577 1.00 68.88 206 PHE A C 1
ATOM 1637 O O . PHE A 1 206 ? -0.956 6.685 30.477 1.00 68.88 206 PHE A O 1
ATOM 1644 N N . ASN A 1 207 ? -2.909 5.869 29.735 1.00 72.62 207 ASN A N 1
ATOM 1645 C CA . ASN A 1 207 ? -3.288 5.232 30.999 1.00 72.62 207 ASN A CA 1
ATOM 1646 C C . ASN A 1 207 ? -2.289 4.146 31.429 1.00 72.62 207 ASN A C 1
ATOM 1648 O O . ASN A 1 207 ? -1.932 4.079 32.604 1.00 72.62 207 ASN A O 1
ATOM 1652 N N . ARG A 1 208 ? -1.794 3.329 30.488 1.00 68.19 208 ARG A N 1
ATOM 1653 C CA . ARG A 1 208 ? -0.762 2.314 30.768 1.00 68.19 208 ARG A CA 1
ATOM 1654 C C . ARG A 1 208 ? 0.564 2.945 31.177 1.00 68.19 208 ARG A C 1
ATOM 1656 O O . ARG A 1 208 ? 1.169 2.515 32.154 1.00 68.19 208 ARG A O 1
ATOM 1663 N N . THR A 1 209 ? 0.987 3.993 30.478 1.00 62.12 209 THR A N 1
ATOM 1664 C CA . THR A 1 209 ? 2.208 4.736 30.815 1.00 62.12 209 THR A CA 1
ATOM 1665 C C . THR A 1 209 ? 2.086 5.424 32.175 1.00 62.12 209 THR A C 1
ATOM 1667 O O . THR A 1 209 ? 3.031 5.403 32.958 1.00 62.12 209 THR A O 1
ATOM 1670 N N . ARG A 1 210 ? 0.911 5.975 32.506 1.00 65.19 210 ARG A N 1
ATOM 1671 C CA . ARG A 1 210 ? 0.644 6.605 33.806 1.00 65.19 210 ARG A CA 1
ATOM 1672 C C . ARG A 1 210 ? 0.696 5.601 34.965 1.00 65.19 210 ARG A C 1
ATOM 1674 O O . ARG A 1 210 ? 1.268 5.925 36.001 1.00 65.19 210 ARG A O 1
ATOM 1681 N N . GLN A 1 211 ? 0.162 4.390 34.774 1.00 65.12 211 GLN A N 1
ATOM 1682 C CA . GLN A 1 211 ? 0.282 3.292 35.745 1.00 65.12 211 GLN A CA 1
ATOM 1683 C C .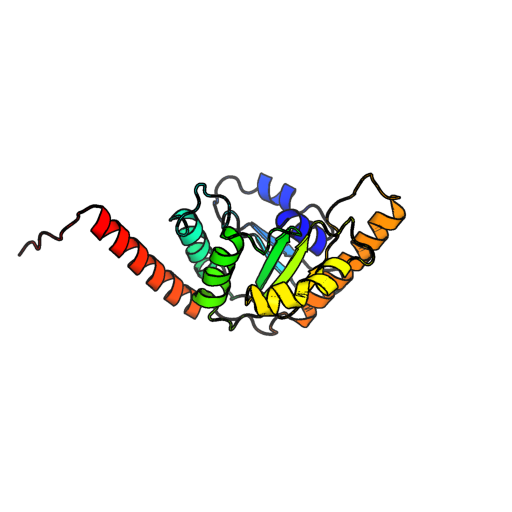 GLN A 1 211 ? 1.737 2.840 35.935 1.00 65.12 211 GLN A C 1
ATOM 1685 O O . GLN A 1 211 ? 2.164 2.632 37.065 1.00 65.12 211 GLN A O 1
ATOM 1690 N N . LEU A 1 212 ? 2.513 2.733 34.850 1.00 58.00 212 LEU A N 1
ATOM 1691 C CA . LEU A 1 212 ? 3.932 2.352 34.907 1.00 58.00 212 LEU A CA 1
ATOM 1692 C C . LEU A 1 212 ? 4.816 3.414 35.576 1.00 58.00 212 LEU A C 1
ATOM 1694 O O . LEU A 1 212 ? 5.793 3.069 3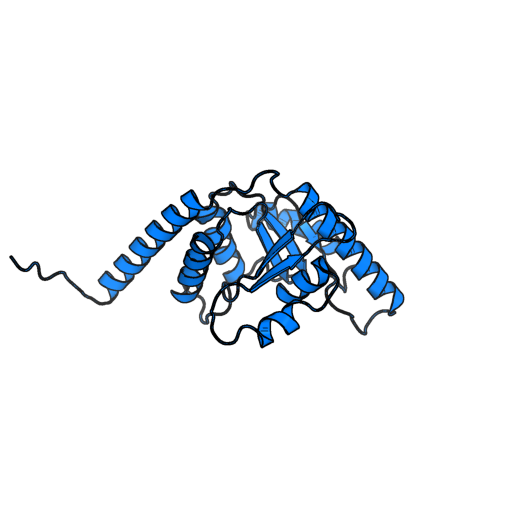6.232 1.00 58.00 212 LEU A O 1
ATOM 1698 N N . LEU A 1 213 ? 4.474 4.694 35.421 1.00 61.00 213 LEU A N 1
ATOM 1699 C CA . LEU A 1 213 ? 5.200 5.815 36.025 1.00 61.00 213 LEU A CA 1
ATOM 1700 C C . LEU A 1 213 ? 4.723 6.165 37.447 1.00 61.00 213 LEU A C 1
ATOM 1702 O O . LEU A 1 213 ? 5.202 7.142 38.013 1.00 61.00 213 LEU A O 1
ATOM 1706 N N . GLY A 1 214 ? 3.801 5.393 38.035 1.00 49.66 214 GLY A N 1
ATOM 1707 C CA . GLY A 1 214 ? 3.399 5.556 39.436 1.00 49.66 214 GLY A CA 1
ATOM 1708 C C . GLY A 1 214 ? 2.688 6.875 39.759 1.00 49.66 214 GLY A C 1
ATOM 1709 O O . GLY A 1 214 ? 2.663 7.285 40.916 1.00 49.66 214 GLY A O 1
ATOM 1710 N N . PHE A 1 215 ? 2.099 7.552 38.769 1.00 51.47 215 PHE A N 1
ATOM 1711 C CA . PHE A 1 215 ? 1.267 8.731 39.019 1.00 51.47 215 PHE A CA 1
ATOM 1712 C C . PHE A 1 215 ? -0.113 8.287 39.532 1.00 51.47 215 PHE A C 1
ATOM 1714 O O . PHE A 1 215 ? -1.097 8.243 38.781 1.00 51.47 215 PHE A O 1
ATOM 1721 N N . GLU A 1 216 ? -0.173 7.924 40.815 1.00 45.00 216 GLU A N 1
ATOM 1722 C CA . GLU A 1 216 ? -1.425 7.878 41.566 1.00 45.00 216 GLU A CA 1
ATOM 1723 C C . GLU A 1 216 ? -1.983 9.299 41.678 1.00 45.00 216 GLU A C 1
ATOM 1725 O O . GLU A 1 216 ? -1.288 10.259 42.016 1.00 45.00 216 GLU A O 1
ATOM 1730 N N . GLU A 1 217 ? -3.257 9.442 41.330 1.00 47.66 217 GLU A N 1
ATOM 1731 C CA . GLU A 1 217 ? -3.995 10.681 41.511 1.00 47.66 217 GLU A CA 1
ATOM 1732 C C . GLU A 1 217 ? -4.139 10.915 43.017 1.00 47.66 217 GLU A C 1
ATOM 1734 O O . GLU A 1 217 ? -4.998 10.325 43.668 1.00 47.66 217 GLU A O 1
ATOM 1739 N N . ASN A 1 218 ? -3.310 11.794 43.582 1.00 40.12 218 ASN A N 1
ATOM 1740 C CA . ASN A 1 218 ? -3.690 12.468 44.814 1.00 40.12 218 ASN A CA 1
ATOM 1741 C C . ASN A 1 218 ? -4.897 13.345 44.478 1.00 40.12 218 ASN A C 1
ATOM 1743 O O . ASN A 1 218 ? -4.767 14.465 43.982 1.00 40.12 218 ASN A O 1
ATOM 1747 N N . SER A 1 219 ? -6.082 12.786 44.711 1.00 43.22 219 SER A N 1
ATOM 1748 C CA . SER A 1 219 ? -7.345 13.501 44.746 1.00 43.22 219 SER A CA 1
ATOM 1749 C C . SER A 1 219 ? -7.236 14.628 45.773 1.00 43.22 219 SER A C 1
ATOM 1751 O O . SER A 1 219 ? -7.325 14.388 46.980 1.00 43.22 219 SER A O 1
ATOM 1753 N N . LEU A 1 220 ? -7.031 15.858 45.309 1.00 40.69 220 LEU A N 1
ATOM 1754 C CA . LEU A 1 220 ? -7.256 17.033 46.137 1.00 40.69 220 LEU A CA 1
ATOM 1755 C C . LEU A 1 220 ? -8.762 17.293 46.165 1.00 40.69 220 LEU A C 1
ATOM 1757 O O . LEU A 1 220 ? -9.359 17.742 45.186 1.00 40.69 220 LEU A O 1
ATOM 1761 N N . ARG A 1 221 ? -9.341 16.879 47.296 1.00 36.97 221 ARG A N 1
ATOM 1762 C CA . ARG A 1 221 ? -10.550 17.452 47.888 1.00 36.97 221 ARG A CA 1
ATOM 1763 C C . ARG A 1 221 ? -10.413 18.960 48.062 1.00 36.97 221 ARG A C 1
ATOM 1765 O O . ARG A 1 221 ? -9.269 19.409 48.303 1.00 36.97 221 ARG A O 1
#

Radius of gyration: 19.32 Å; Cα contacts (8 Å, |Δi|>4): 277; chains: 1; bounding box: 39×41×70 Å

Solvent-accessible surface area (backbone atoms only — not comparable to full-atom values): 12929 Å² total; per-residue (Å²): 106,64,62,55,50,54,18,50,74,67,73,41,82,52,55,71,59,48,61,72,71,51,76,88,57,104,58,56,58,71,50,73,47,62,41,91,93,41,70,90,45,79,47,79,48,70,45,75,73,56,77,79,74,72,84,77,99,59,73,79,47,73,62,33,50,49,46,52,41,47,55,32,69,71,43,87,69,34,51,35,57,44,76,47,70,41,53,66,88,47,70,84,37,68,70,44,49,54,48,47,44,47,53,41,51,60,42,42,61,64,72,58,47,32,37,35,34,33,28,76,26,72,84,41,84,60,50,50,46,64,52,75,73,39,49,61,50,41,42,71,72,69,62,50,85,51,82,48,76,41,46,26,43,78,63,90,59,89,89,55,57,73,64,59,51,49,48,47,32,51,51,26,41,49,53,46,54,50,48,52,64,72,54,34,45,95,63,48,47,68,33,64,64,26,42,51,45,40,49,51,51,49,50,56,50,52,53,53,51,38,62,75,68,65,67,71,82,79,78,81,126

Mean predicted aligned error: 9.6 Å

Secondary structure (DSSP, 8-state):
-HHHHHHHHHTS-HHHHHHHH-TT--S--EEEEE-SS-TT-EEEEE--TTSS---SSSS--HHHHHHHHHHHHH-TT-BS-EEEEEETT-TTSHHHHHHHIIIIIIISTT-S-EEEEEE--TT-SSTTHHHHHHHHIIIIIS----SEEEE---S--TTS-HHHHHHHHHHHHHHHHHHHHHHS-SSPBPTHHHHHHHHHHHHHHHHHHHHHTT-------

pLDDT: mean 76.65, std 16.46, range [30.64, 96.62]

InterPro domains:
  IPR027417 P-loop containing nucleoside triphosphate hydrolase [G3DSA:3.40.50.300] (1-171)
  IPR027417 P-loop containing nucleoside triphosphate hydrolase [SSF52540] (1-154)

Nearest PDB structures (foldseek):
  6yxy-assembly1_EQ  TM=5.857E-01  e=1.365E-02  Trypanosoma brucei brucei
  2ia5-assembly2_E  TM=3.622E-01  e=1.451E-02  Tequatrovirus T4
  8q6q-assembly2_D-2  TM=4.060E-01  e=4.889E-01  Homo sapiens
  7vbh-assembly1_A  TM=3.585E-01  e=4.331E-01  Homo sapiens
  6gi2-assembly2_B  TM=3.205E-01  e=1.747E+00  Pseudomonas aeruginosa

Sequence (221 aa):
GKSALINQIFDKNVVEASNRAVECTTISAKVSGTLKEYPHLKFNVYDTAGLSESDDGSVPTAHAFVQLVKLAYFIPNGINLLICCAEKGLLSGERFKINYRIVIKELCEQRMPCLLVVTKCDDDHPLDSWWNENKDVVRNQLKFEFIDCVCVSTLKTNRRRPDEILEDYTESRGNLIEAISKYSLSEPMSMDSWKRTARSYAQSFFNRTRQLLGFEENSLR

Foldseek 3Di:
DQQLVVCLLQVHNVPVVQVVVPPDDPAWDWDWDAHPVGNPDIDTDTHQPDLQPDDDDDDRPVRNLVSLLRVLPVPPFAFFEAEAEDEQPCCPPPSNLNSLCCVQCQQVVVPHAYEYEYEPLLVPVVSCVSCVVCVCCVCPVSVRDHPYYQRAYSDPDPPDDNVVSVVRSVVSSVVVNVCCVVRTHPGHDRSPSNNVSSVVVVVVVVVVVCVVVPPDDPPDD